Protein AF-A0A2V9KZQ0-F1 (afdb_monomer)

Foldseek 3Di:
DQEDADEAQFFDDPQAWWWFPSGTYNYNHDLQVQLDADLQLPCLVVSLVSVVVLCVVQVVDLQRGDHRHDDDPCSLWASDDQLCQQQFQNHDDDPVPRDDGHTDDPVSSVSNVCSVVVNCVSQVVDPPDDDDDRVVVCVQLPAPLAQDWAALVNLLVLLVPQDQQQAKADDVPHIGFLQQSLLLLLCQLLCVLVVHDRGTDTRHDGQFFEQDAADFDPFKDKAFPVQLNVLSNVQNVVCVPRSYRYNWGDSDPDTHGSSQNSNQSSVQSNCCSVPVDGDRMTIRGTHDHNLLVSGDDFDCVSVPPRSHHVVDGDPCPSVSSSRRSSRIDGRRGDRDD

Radius of gyration: 24.4 Å; Cα contacts (8 Å, |Δi|>4): 569; chains: 1; bounding box: 55×50×67 Å

Nearest PDB structures (foldseek):
  8z4f-assembly1_B-2  TM=7.925E-01  e=5.741E-01  Methanobacterium phage psiM2
  6wa5-assembly1_A  TM=2.389E-01  e=2.713E+00  Feline immunodeficiency virus

Secondary structure (DSSP, 8-state):
--EEE---SSB-BTBB-EEETTEEEE-SBSSGGGGS--TTS-THHHHHHHHHHHHHHHHTSTT---------THHHHBSS-HHHHHHGGG----GGG--PPPBPPHHHHHHHHHHHHHHHHHHTTSTT-----HHHHHHHT--SSTTPEEPHHHHHHHHHT--SEE--EEETTEEE-HHHHHHHHHHHHHHHHTT---PPEE--S--B--SSPPPPP-S-EEEEHHHHHHHHHHHHHHHHHHSB--S-EEETTEEE-HHHHHHHHHHHHHHHHHHSS--SEEEE---EEGGGGGBPPP-GGGG--TTSPTT---TTHHHHHHHGGGG-EEPPPP---

Structure (mmCIF, N/CA/C/O backbone):
data_AF-A0A2V9KZQ0-F1
#
_entry.id   AF-A0A2V9KZQ0-F1
#
loop_
_atom_site.group_PDB
_atom_site.id
_atom_site.type_symbol
_atom_site.label_atom_id
_atom_site.label_alt_id
_atom_site.label_comp_id
_atom_site.label_asym_id
_atom_site.label_entity_id
_atom_site.label_seq_id
_atom_site.pdbx_PDB_ins_code
_atom_site.Cartn_x
_atom_site.Cartn_y
_atom_site.Cartn_z
_atom_site.occupancy
_atom_site.B_iso_or_equiv
_atom_site.auth_seq_id
_atom_site.auth_comp_id
_atom_site.auth_asym_id
_atom_site.auth_atom_id
_atom_site.pdbx_PDB_model_num
ATOM 1 N N . MET A 1 1 ? 15.274 -5.915 2.973 1.00 58.94 1 MET A N 1
ATOM 2 C CA . MET A 1 1 ? 14.895 -4.610 2.383 1.00 58.94 1 MET A CA 1
ATOM 3 C C . MET A 1 1 ? 13.376 -4.493 2.494 1.00 58.94 1 MET A C 1
ATOM 5 O O . MET A 1 1 ? 12.726 -5.477 2.181 1.00 58.94 1 MET A O 1
ATOM 9 N N . LYS A 1 2 ? 12.812 -3.387 3.013 1.00 89.44 2 LYS A N 1
ATOM 10 C CA . LYS A 1 2 ? 11.348 -3.197 3.183 1.00 89.44 2 LYS A CA 1
ATOM 11 C C . LYS A 1 2 ? 10.739 -2.312 2.080 1.00 89.44 2 LYS A C 1
ATOM 13 O O . LYS A 1 2 ? 9.888 -1.472 2.356 1.00 89.44 2 LYS A O 1
ATOM 18 N N . VAL A 1 3 ? 11.246 -2.445 0.857 1.00 95.44 3 VAL A N 1
ATOM 19 C CA . VAL A 1 3 ? 10.810 -1.658 -0.302 1.00 95.44 3 VAL A CA 1
ATOM 20 C C . VAL A 1 3 ? 10.565 -2.608 -1.462 1.00 95.44 3 VAL A C 1
ATOM 22 O O . VAL A 1 3 ? 11.398 -3.478 -1.707 1.00 95.44 3 VAL A O 1
ATOM 25 N N . TYR A 1 4 ? 9.451 -2.419 -2.156 1.00 95.44 4 TYR A N 1
ATOM 26 C CA . TYR A 1 4 ? 9.128 -3.045 -3.427 1.00 95.44 4 TYR A CA 1
ATOM 27 C C . TYR A 1 4 ? 9.072 -1.956 -4.505 1.00 95.44 4 TYR A C 1
ATOM 29 O O . TYR A 1 4 ? 8.392 -0.939 -4.335 1.00 95.44 4 TYR A O 1
ATOM 37 N N . LEU A 1 5 ? 9.853 -2.149 -5.568 1.00 94.06 5 LEU A N 1
ATOM 38 C CA . LEU A 1 5 ? 9.972 -1.249 -6.713 1.00 94.06 5 LEU A CA 1
ATOM 39 C C . LEU A 1 5 ? 9.664 -2.062 -7.960 1.00 94.06 5 LEU A C 1
ATOM 41 O O . LEU A 1 5 ? 10.415 -2.984 -8.273 1.00 94.06 5 LEU A O 1
ATOM 45 N N . ASP A 1 6 ? 8.579 -1.733 -8.639 1.00 92.38 6 ASP A N 1
ATOM 46 C CA . ASP A 1 6 ? 8.181 -2.375 -9.890 1.00 92.38 6 ASP A CA 1
ATOM 47 C C . ASP A 1 6 ? 7.083 -1.522 -10.546 1.00 92.38 6 ASP A C 1
ATOM 49 O O . ASP A 1 6 ? 6.731 -0.456 -10.031 1.00 92.38 6 ASP A O 1
ATOM 53 N N . GLU A 1 7 ? 6.502 -1.983 -11.647 1.00 92.69 7 GLU A N 1
ATOM 54 C CA . GLU A 1 7 ? 5.397 -1.303 -12.311 1.00 92.69 7 GLU A CA 1
ATOM 55 C C . GLU A 1 7 ? 4.406 -2.302 -12.919 1.00 92.69 7 GLU A C 1
ATOM 57 O O . GLU A 1 7 ? 4.689 -2.951 -13.924 1.00 92.69 7 GLU A O 1
ATOM 62 N N . ALA A 1 8 ? 3.222 -2.423 -12.315 1.00 93.31 8 ALA A N 1
ATOM 63 C CA . ALA A 1 8 ? 2.124 -3.235 -12.832 1.00 93.31 8 ALA A CA 1
ATOM 64 C C . ALA A 1 8 ? 0.775 -2.819 -12.199 1.00 93.31 8 ALA A C 1
ATOM 66 O O . ALA A 1 8 ? 0.742 -2.143 -11.170 1.00 93.31 8 ALA A O 1
ATOM 67 N N . PRO A 1 9 ? -0.373 -3.217 -12.780 1.00 94.44 9 PRO A N 1
ATOM 68 C CA . PRO A 1 9 ? -1.687 -2.707 -12.370 1.00 94.44 9 PRO A CA 1
ATOM 69 C C . PRO A 1 9 ? -2.333 -3.429 -11.169 1.00 94.44 9 PRO A C 1
ATOM 71 O O . PRO A 1 9 ? -3.490 -3.152 -10.858 1.00 94.44 9 PRO A O 1
ATOM 74 N N . HIS A 1 10 ? -1.635 -4.357 -10.503 1.00 96.12 10 HIS A N 1
ATOM 75 C CA . HIS A 1 10 ? -2.210 -5.249 -9.480 1.00 96.12 10 HIS A CA 1
ATOM 76 C C . HIS A 1 10 ? -2.713 -4.518 -8.224 1.00 96.12 10 HIS A C 1
ATOM 78 O O . HIS A 1 10 ? -3.801 -4.791 -7.721 1.00 96.12 10 HIS A O 1
ATOM 84 N N . VAL A 1 11 ? -1.917 -3.583 -7.713 1.00 97.31 11 VAL A N 1
ATOM 85 C CA . VAL A 1 11 ? -2.180 -2.789 -6.505 1.00 97.31 11 VAL A CA 1
ATOM 86 C C . VAL A 1 11 ? -1.696 -1.376 -6.791 1.00 97.31 11 VAL A C 1
ATOM 88 O O . VAL A 1 11 ? -0.699 -1.205 -7.480 1.00 97.31 11 VAL A O 1
ATOM 91 N N . GLY A 1 12 ? -2.372 -0.344 -6.308 1.00 97.19 12 GLY A N 1
ATOM 92 C CA . GLY A 1 12 ? -1.894 1.024 -6.486 1.00 97.19 12 GLY A CA 1
ATOM 93 C C . GLY A 1 12 ? -2.646 2.020 -5.630 1.00 97.19 12 GLY A C 1
ATOM 94 O O . GLY A 1 12 ? -3.753 1.753 -5.185 1.00 97.19 12 GLY A O 1
ATOM 95 N N . LEU A 1 13 ? -2.075 3.205 -5.426 1.00 97.00 13 LEU A N 1
ATOM 96 C CA . LEU A 1 13 ? -2.731 4.253 -4.648 1.00 97.00 13 LEU A CA 1
ATOM 97 C C . LEU A 1 13 ? -2.680 5.592 -5.381 1.00 97.00 13 LEU A C 1
ATOM 99 O O . LEU A 1 13 ? -1.906 6.487 -5.046 1.00 97.00 13 LEU A O 1
ATOM 103 N N . ASN 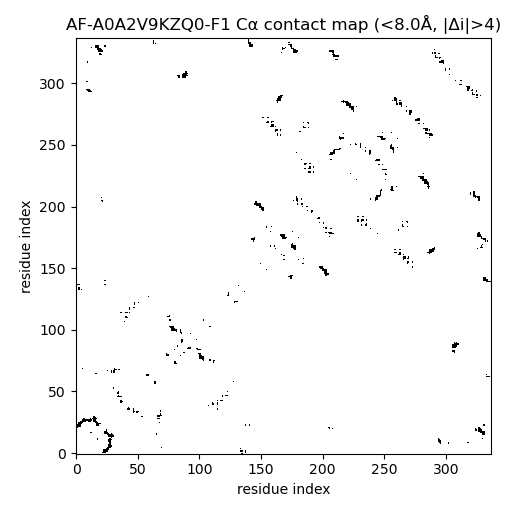A 1 14 ? -3.529 5.725 -6.404 1.00 94.75 14 ASN A N 1
ATOM 104 C CA . ASN A 1 14 ? -3.671 6.945 -7.209 1.00 94.75 14 ASN A CA 1
ATOM 105 C C . ASN A 1 14 ? -2.338 7.445 -7.804 1.00 94.75 14 ASN A C 1
ATOM 107 O O . ASN A 1 14 ? -2.070 8.650 -7.806 1.00 94.75 14 ASN A O 1
ATOM 111 N N . GLY A 1 15 ? -1.479 6.528 -8.256 1.00 93.69 15 GLY A N 1
ATOM 112 C CA . GLY A 1 15 ? -0.175 6.869 -8.826 1.00 93.69 15 GLY A CA 1
ATOM 113 C C . GLY A 1 15 ? 0.882 7.318 -7.814 1.00 93.69 15 GLY A C 1
ATOM 114 O O . GLY A 1 15 ? 1.902 7.864 -8.227 1.00 93.69 15 GLY A O 1
ATOM 115 N N . LYS A 1 16 ? 0.645 7.162 -6.503 1.00 94.31 16 LYS A N 1
ATOM 116 C CA . LYS A 1 16 ? 1.555 7.596 -5.430 1.00 94.31 16 LYS A CA 1
ATOM 117 C C . LYS A 1 16 ? 2.135 6.407 -4.656 1.00 94.31 16 LYS A C 1
ATOM 119 O O . LYS A 1 16 ? 1.479 5.372 -4.587 1.00 94.31 16 LYS A O 1
ATOM 124 N N . PRO A 1 17 ? 3.302 6.570 -4.002 1.00 96.44 17 PRO A N 1
ATOM 125 C CA . PRO A 1 17 ? 3.839 5.568 -3.086 1.00 96.44 17 PRO A CA 1
ATOM 126 C C . PRO A 1 17 ? 2.884 5.229 -1.939 1.00 96.44 17 PRO A C 1
ATOM 128 O O . PRO A 1 17 ? 2.185 6.097 -1.402 1.00 96.44 17 PRO A O 1
ATOM 131 N N . PHE A 1 18 ? 2.893 3.967 -1.525 1.00 98.12 18 PHE A N 1
ATOM 132 C CA . PHE A 1 18 ? 2.007 3.451 -0.485 1.00 98.12 18 PHE A CA 1
ATOM 133 C C . PHE A 1 18 ? 2.681 2.369 0.355 1.00 98.12 18 PHE A C 1
ATOM 135 O O . PHE A 1 18 ? 3.669 1.765 -0.048 1.00 98.12 18 PHE A O 1
ATOM 142 N N . TRP A 1 19 ? 2.143 2.124 1.542 1.00 98.12 19 TRP A N 1
ATOM 143 C CA . TRP A 1 19 ? 2.482 0.977 2.374 1.00 98.12 19 TRP A CA 1
ATOM 144 C C . TRP A 1 19 ? 1.456 -0.128 2.147 1.00 98.12 19 TRP A C 1
ATOM 146 O O . TRP A 1 19 ? 0.258 0.148 2.106 1.00 98.12 19 TRP A O 1
ATOM 156 N N . TYR A 1 20 ? 1.928 -1.363 1.990 1.00 97.81 20 TYR A N 1
ATOM 157 C CA . TYR A 1 20 ? 1.099 -2.558 1.832 1.00 97.81 20 TYR A CA 1
ATOM 158 C C . TYR A 1 20 ? 1.895 -3.785 2.284 1.00 97.81 20 TYR A C 1
ATOM 160 O O . TYR A 1 20 ? 3.066 -3.928 1.927 1.00 97.81 20 TYR A O 1
ATOM 168 N N . GLY A 1 21 ? 1.309 -4.621 3.142 1.00 95.31 21 GLY A N 1
ATOM 169 C CA . GLY A 1 21 ? 2.003 -5.747 3.779 1.00 95.31 21 GLY A CA 1
ATOM 170 C C . GLY A 1 21 ? 3.231 -5.331 4.604 1.00 95.31 21 GLY A C 1
ATOM 171 O O . GLY A 1 21 ? 4.198 -6.080 4.698 1.00 95.31 21 GLY A O 1
ATOM 172 N N . GLY A 1 22 ? 3.250 -4.102 5.136 1.00 93.56 22 GLY A N 1
ATOM 173 C CA . GLY A 1 22 ? 4.405 -3.550 5.860 1.00 93.56 22 GLY A CA 1
ATOM 174 C C . GLY A 1 22 ? 5.618 -3.201 4.982 1.00 93.56 22 GLY A C 1
ATOM 175 O O . GLY A 1 22 ? 6.697 -2.914 5.512 1.00 93.56 22 GLY A O 1
ATOM 176 N N . LEU A 1 23 ? 5.459 -3.215 3.654 1.00 96.00 23 LEU A N 1
ATOM 177 C CA . LEU A 1 23 ? 6.471 -2.814 2.678 1.00 96.00 23 LEU A CA 1
ATOM 178 C C . LEU A 1 23 ? 6.118 -1.457 2.070 1.00 96.00 23 LEU A C 1
ATOM 180 O O . LEU A 1 23 ? 4.953 -1.186 1.770 1.00 96.00 23 LEU A O 1
ATOM 184 N N . LEU A 1 24 ? 7.131 -0.620 1.851 1.00 97.75 24 LEU A N 1
ATOM 185 C CA . LEU A 1 24 ? 6.989 0.571 1.022 1.00 97.75 24 LEU A CA 1
ATOM 186 C C . LEU A 1 24 ? 6.920 0.125 -0.437 1.00 97.75 24 LEU A C 1
ATOM 188 O O . LEU A 1 24 ? 7.857 -0.484 -0.939 1.00 97.75 24 LEU A O 1
ATOM 192 N N . ASN A 1 25 ? 5.839 0.456 -1.118 1.00 97.88 25 ASN A N 1
ATOM 193 C CA . ASN A 1 25 ? 5.632 0.170 -2.525 1.00 97.88 25 ASN A CA 1
ATOM 194 C C . ASN A 1 25 ? 5.752 1.477 -3.309 1.00 97.88 25 ASN A C 1
ATOM 196 O O . ASN A 1 25 ? 4.998 2.428 -3.081 1.00 97.88 25 ASN A O 1
ATOM 200 N N . ILE A 1 26 ? 6.705 1.517 -4.236 1.00 96.94 26 ILE A N 1
ATOM 201 C CA . ILE A 1 26 ? 6.738 2.500 -5.320 1.00 96.94 26 ILE A CA 1
ATOM 202 C C . ILE A 1 26 ? 6.399 1.698 -6.572 1.00 96.94 26 ILE A C 1
ATOM 204 O O . ILE A 1 26 ? 7.271 1.111 -7.208 1.00 96.94 26 ILE A O 1
ATOM 208 N N . PHE A 1 27 ? 5.096 1.595 -6.806 1.00 96.44 27 PHE A N 1
ATOM 209 C CA . PHE A 1 27 ? 4.469 0.658 -7.726 1.00 96.44 27 PHE A CA 1
ATOM 210 C C . PHE A 1 27 ? 3.159 1.257 -8.237 1.00 96.44 27 PHE A C 1
ATOM 212 O O . PHE A 1 27 ? 2.514 2.006 -7.497 1.00 96.44 27 PHE A O 1
ATOM 219 N N . ASN A 1 28 ? 2.762 0.937 -9.470 1.00 95.88 28 ASN A N 1
ATOM 220 C CA . ASN A 1 28 ? 1.578 1.509 -10.118 1.00 95.88 28 ASN A CA 1
ATOM 221 C C . ASN A 1 28 ? 1.632 3.048 -10.127 1.00 95.88 28 ASN A C 1
ATOM 223 O O . ASN A 1 28 ? 0.716 3.725 -9.645 1.00 95.88 28 ASN A O 1
ATOM 227 N N . THR A 1 29 ? 2.769 3.598 -10.575 1.00 94.56 29 THR A N 1
ATOM 228 C CA . THR A 1 29 ? 3.032 5.045 -10.612 1.00 94.56 29 THR A CA 1
ATOM 229 C C . THR A 1 29 ? 2.662 5.644 -11.967 1.00 94.56 29 THR A C 1
ATOM 231 O O . THR A 1 29 ? 2.693 4.980 -12.998 1.00 94.56 29 THR A O 1
ATOM 234 N N . THR A 1 30 ? 2.295 6.927 -11.997 1.00 92.25 30 THR A N 1
ATOM 235 C CA . THR A 1 30 ? 1.745 7.539 -13.221 1.00 92.25 30 THR A CA 1
ATOM 236 C C . THR A 1 30 ? 2.827 8.123 -14.129 1.00 92.25 30 THR A C 1
ATOM 238 O O . THR A 1 30 ? 2.713 8.101 -15.355 1.00 92.25 30 THR A O 1
ATOM 241 N N . GLU A 1 31 ? 3.856 8.727 -13.541 1.00 94.88 31 GLU A N 1
ATOM 242 C CA . GLU A 1 31 ? 4.833 9.550 -14.253 1.00 94.88 31 GLU A CA 1
ATOM 243 C C . GLU A 1 31 ? 5.931 8.713 -14.911 1.00 94.88 31 GLU A C 1
ATOM 245 O O . GLU A 1 31 ? 6.284 8.958 -16.063 1.00 94.88 31 GLU A O 1
ATOM 250 N N . GLY A 1 32 ? 6.442 7.716 -14.190 1.00 93.06 32 GLY A N 1
ATOM 251 C CA . GLY A 1 32 ? 7.541 6.850 -14.609 1.00 93.06 32 GLY A CA 1
ATOM 252 C C . GLY A 1 32 ? 7.374 6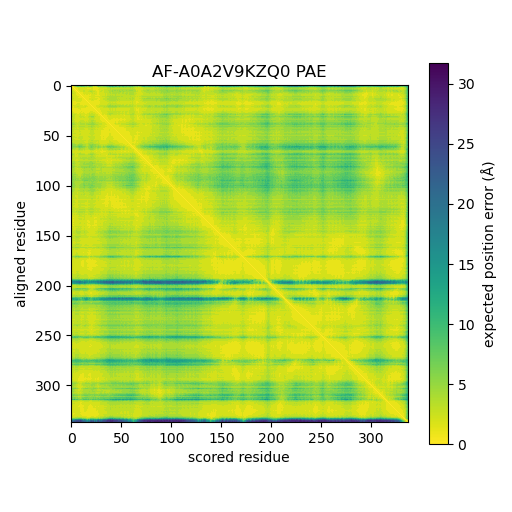.217 -15.989 1.00 93.06 32 GLY A C 1
ATOM 253 O O . GLY A 1 32 ? 8.208 6.451 -16.870 1.00 93.06 32 GLY A O 1
ATOM 254 N N . PRO A 1 33 ? 6.269 5.483 -16.220 1.00 93.38 33 PRO A N 1
ATOM 255 C CA . PRO A 1 33 ? 5.989 4.835 -17.501 1.00 93.38 33 PRO A CA 1
ATOM 256 C C . PRO A 1 33 ? 5.988 5.788 -18.700 1.00 93.38 33 PRO A C 1
ATOM 258 O O . PRO A 1 33 ? 6.333 5.391 -19.807 1.00 93.38 3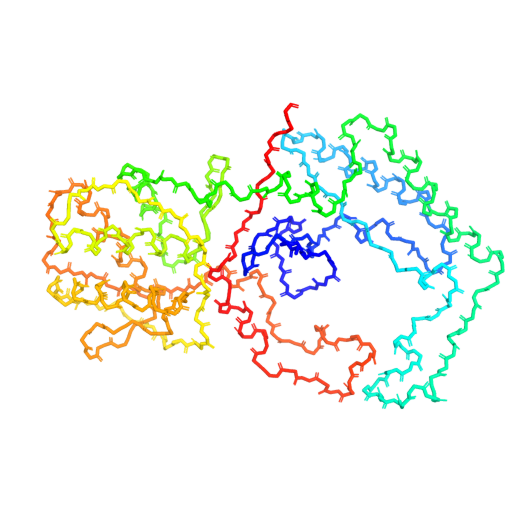3 PRO A O 1
ATOM 261 N N . GLN A 1 34 ? 5.646 7.063 -18.497 1.00 95.44 34 GLN A N 1
ATOM 262 C CA . GLN A 1 34 ? 5.589 8.064 -19.568 1.00 95.44 34 GLN A CA 1
ATOM 263 C C . GLN A 1 34 ? 6.964 8.622 -19.967 1.00 95.44 34 GLN A C 1
ATOM 265 O O . GLN A 1 34 ? 7.054 9.387 -20.925 1.00 95.44 34 GLN A O 1
ATOM 270 N N . LEU A 1 35 ? 8.022 8.275 -19.230 1.00 97.25 35 LEU A N 1
ATOM 271 C CA . LEU A 1 35 ? 9.408 8.647 -19.528 1.00 97.25 35 LEU A CA 1
ATOM 272 C C . LEU A 1 35 ? 10.207 7.479 -20.129 1.00 97.25 35 LEU A C 1
ATOM 274 O O . LEU A 1 35 ? 11.417 7.597 -20.343 1.00 97.25 35 LEU A O 1
ATOM 278 N N . ARG A 1 36 ? 9.545 6.347 -20.390 1.00 96.44 36 ARG A N 1
ATOM 279 C CA . ARG A 1 36 ? 10.139 5.166 -21.017 1.00 96.44 36 ARG A CA 1
ATOM 280 C C . ARG A 1 36 ? 10.459 5.422 -22.499 1.00 96.44 36 ARG A C 1
ATOM 282 O O . ARG A 1 36 ? 9.752 6.192 -23.158 1.00 96.44 36 ARG A O 1
ATOM 289 N N . PRO A 1 37 ? 11.519 4.786 -23.025 1.00 97.00 37 PRO A N 1
ATOM 290 C CA . PRO A 1 37 ? 11.817 4.844 -24.446 1.00 97.00 37 PRO A CA 1
ATOM 291 C C . PRO A 1 37 ? 10.707 4.160 -25.256 1.00 97.00 37 PRO A C 1
ATOM 293 O O . PRO A 1 37 ? 10.053 3.234 -24.770 1.00 97.00 37 PRO A O 1
ATOM 296 N N . ASN A 1 38 ? 10.511 4.603 -26.494 1.00 95.94 38 ASN A N 1
ATOM 297 C CA . ASN A 1 38 ? 9.800 3.831 -27.513 1.00 95.94 38 ASN A CA 1
ATOM 298 C C . ASN A 1 38 ? 10.701 2.708 -28.068 1.00 95.94 38 ASN A C 1
ATOM 300 O O . ASN A 1 38 ? 11.886 2.631 -27.741 1.00 95.94 38 ASN A O 1
ATOM 304 N N . ASP A 1 39 ? 10.152 1.849 -28.929 1.00 92.94 39 ASP A N 1
ATOM 305 C CA . ASP A 1 39 ? 10.842 0.645 -29.425 1.00 92.94 39 ASP A CA 1
ATOM 306 C C . ASP A 1 39 ? 12.207 0.930 -30.079 1.00 92.94 39 ASP A C 1
ATOM 308 O O . ASP A 1 39 ? 13.125 0.112 -29.991 1.00 92.94 39 ASP A O 1
ATOM 312 N N . ASP A 1 40 ? 12.367 2.097 -30.713 1.00 94.25 40 ASP A N 1
ATOM 313 C CA . ASP A 1 40 ? 13.592 2.503 -31.409 1.00 94.25 40 ASP A CA 1
ATOM 314 C C . ASP A 1 40 ? 14.468 3.504 -30.632 1.00 94.25 40 ASP A C 1
ATOM 316 O O . ASP A 1 40 ? 15.505 3.933 -31.153 1.00 94.25 40 ASP A O 1
ATOM 320 N N . TRP A 1 41 ? 14.085 3.833 -29.390 1.00 97.25 41 TRP A N 1
ATOM 321 C CA . TRP A 1 41 ? 14.803 4.712 -28.457 1.00 97.25 41 TRP A CA 1
ATOM 322 C C . TRP A 1 41 ? 15.011 6.152 -28.955 1.00 97.25 41 TRP A C 1
ATOM 324 O O . TRP A 1 41 ? 15.944 6.841 -28.536 1.00 97.25 41 TRP A O 1
ATOM 334 N N . SER A 1 42 ? 14.158 6.628 -29.863 1.00 96.88 42 SER A N 1
ATOM 335 C CA . SER A 1 42 ? 14.288 7.949 -30.494 1.00 96.88 42 SER A CA 1
ATOM 336 C C . SER A 1 42 ? 13.534 9.075 -29.771 1.00 96.88 42 SER A C 1
ATOM 338 O O . SER A 1 42 ? 13.793 10.254 -30.018 1.00 96.88 42 SER A O 1
ATOM 340 N N . ASN A 1 43 ? 12.642 8.753 -28.830 1.00 98.00 43 ASN A N 1
ATOM 341 C CA . ASN A 1 43 ? 11.715 9.702 -28.193 1.00 98.00 43 ASN A CA 1
ATOM 342 C C . ASN A 1 43 ? 12.303 10.519 -27.018 1.00 98.00 43 ASN A C 1
ATOM 344 O O . ASN A 1 43 ? 11.560 11.008 -26.164 1.00 98.00 43 ASN A O 1
ATOM 348 N N . LEU A 1 44 ? 13.627 10.707 -26.939 1.00 98.56 44 LEU A N 1
ATOM 349 C CA . LEU A 1 44 ? 14.262 11.409 -25.810 1.00 98.56 44 LEU A CA 1
ATOM 350 C C . LEU A 1 44 ? 13.749 12.850 -25.638 1.00 98.56 44 LEU A C 1
ATOM 352 O O . LEU A 1 44 ? 13.597 13.327 -24.513 1.00 98.56 44 LEU A O 1
ATOM 356 N N . ALA A 1 45 ? 13.485 13.559 -26.737 1.00 98.50 45 ALA A N 1
ATOM 357 C CA . ALA A 1 45 ? 12.954 14.922 -26.682 1.00 98.50 45 ALA A CA 1
ATOM 358 C C . ALA A 1 45 ? 11.567 14.970 -26.015 1.00 98.50 45 ALA A C 1
ATOM 360 O O . ALA A 1 45 ? 11.324 15.828 -25.162 1.00 98.50 45 ALA A O 1
ATOM 361 N N . ASP A 1 46 ? 10.699 14.008 -26.332 1.00 98.44 46 ASP A N 1
ATOM 362 C CA . ASP A 1 46 ? 9.357 13.906 -25.756 1.00 98.44 46 ASP A CA 1
ATOM 363 C C . ASP A 1 46 ? 9.417 13.560 -24.268 1.00 98.44 46 ASP A C 1
ATOM 365 O O . ASP A 1 46 ? 8.726 14.181 -23.457 1.00 98.44 46 ASP A O 1
ATOM 369 N N . ALA A 1 47 ? 10.299 12.632 -23.882 1.00 98.44 47 ALA A N 1
ATOM 370 C CA . ALA A 1 47 ? 10.525 12.288 -22.481 1.00 98.44 47 ALA A CA 1
ATOM 371 C C . ALA A 1 47 ? 11.014 13.499 -21.668 1.00 98.44 47 ALA A C 1
ATOM 373 O O . ALA A 1 47 ? 10.523 13.752 -20.568 1.00 98.44 47 ALA A O 1
ATOM 374 N N . LYS A 1 48 ? 11.918 14.318 -22.224 1.00 98.62 48 LYS A N 1
ATOM 375 C CA . LYS A 1 48 ? 12.364 15.573 -21.591 1.00 98.62 48 LYS A CA 1
ATOM 376 C C . LYS A 1 48 ? 11.213 16.566 -21.415 1.00 98.62 48 LYS A C 1
ATOM 378 O O . LYS A 1 48 ? 11.059 17.131 -20.331 1.00 98.62 48 LYS A O 1
ATOM 383 N N . ALA A 1 49 ? 10.375 16.740 -22.436 1.00 98.44 49 ALA A N 1
ATOM 384 C CA . ALA A 1 49 ? 9.203 17.613 -22.361 1.00 98.44 49 ALA A CA 1
ATOM 385 C C . ALA A 1 49 ? 8.182 17.122 -21.316 1.00 98.44 49 ALA A C 1
ATOM 387 O O . ALA A 1 49 ? 7.652 17.916 -20.535 1.00 98.44 49 ALA A O 1
ATOM 388 N N . LYS A 1 50 ? 7.938 15.807 -21.245 1.00 98.19 50 LYS A N 1
ATOM 389 C CA . LYS A 1 50 ? 7.087 15.186 -20.219 1.00 98.19 50 LYS A CA 1
ATOM 390 C C . LYS A 1 50 ? 7.651 15.375 -18.819 1.00 98.19 50 LYS A C 1
ATOM 392 O O . LYS A 1 50 ? 6.917 15.788 -17.922 1.00 98.19 50 LYS A O 1
ATOM 397 N N . PHE A 1 51 ? 8.953 15.162 -18.640 1.00 98.44 51 PHE A N 1
ATOM 398 C CA . PHE A 1 51 ? 9.615 15.413 -17.367 1.00 98.44 51 PHE A CA 1
ATOM 399 C C . PHE A 1 51 ? 9.428 16.862 -16.9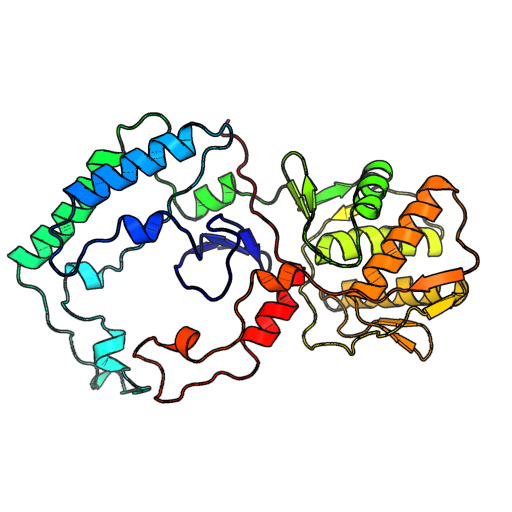11 1.00 98.44 51 PHE A C 1
ATOM 401 O O . PHE A 1 51 ? 9.085 17.074 -15.754 1.00 98.44 51 PHE A O 1
ATOM 408 N N . GLN A 1 52 ? 9.569 17.856 -17.795 1.00 98.25 52 GLN A N 1
ATOM 409 C CA . GLN A 1 52 ? 9.324 19.257 -17.426 1.00 98.25 52 GLN A CA 1
ATOM 410 C C . GLN A 1 52 ? 7.896 19.481 -16.909 1.00 98.25 52 GLN A C 1
ATOM 412 O O . GLN A 1 52 ? 7.715 20.136 -15.885 1.00 98.25 52 GLN A O 1
ATOM 417 N N . GLN A 1 53 ? 6.887 18.897 -17.565 1.00 97.81 53 GLN A N 1
ATOM 418 C CA . GLN A 1 53 ? 5.492 18.981 -17.110 1.00 97.81 53 GLN A CA 1
ATOM 419 C C . GLN A 1 53 ? 5.317 18.362 -15.716 1.00 97.81 53 GLN A C 1
ATOM 421 O O . GLN A 1 53 ? 4.638 18.926 -14.853 1.00 97.81 53 GLN A O 1
ATOM 426 N N . PHE A 1 54 ? 5.940 17.204 -15.477 1.00 97.06 54 PHE A N 1
ATOM 427 C CA . PHE A 1 54 ? 5.908 16.545 -14.172 1.00 97.06 54 PHE A CA 1
ATOM 428 C C . PHE A 1 54 ? 6.642 17.363 -13.118 1.00 97.06 54 PHE A C 1
ATOM 430 O O . PHE A 1 54 ? 6.092 17.572 -12.041 1.00 97.06 54 PHE A O 1
ATOM 437 N N . TYR A 1 55 ? 7.819 17.889 -13.447 1.00 97.31 55 TYR A N 1
ATOM 438 C CA . TYR A 1 55 ? 8.605 18.750 -12.579 1.00 97.31 55 TYR A CA 1
ATOM 439 C C . TYR A 1 55 ? 7.792 19.961 -12.128 1.00 97.31 55 TYR A C 1
ATOM 441 O O . TYR A 1 55 ? 7.657 20.167 -10.927 1.00 97.31 55 TYR A O 1
ATOM 449 N N . THR A 1 56 ? 7.170 20.712 -13.044 1.00 96.88 56 THR A N 1
ATOM 450 C CA . THR A 1 56 ? 6.328 21.868 -12.692 1.00 96.88 56 THR A CA 1
ATOM 451 C C . THR A 1 56 ? 5.187 21.477 -11.751 1.00 96.88 56 THR A C 1
ATOM 453 O O . THR A 1 56 ? 4.982 22.128 -10.730 1.00 96.88 56 THR A O 1
ATOM 456 N N . ARG A 1 57 ? 4.465 20.390 -12.052 1.00 95.19 57 ARG A N 1
ATOM 457 C CA . ARG A 1 57 ? 3.319 19.935 -11.245 1.00 95.19 57 ARG A CA 1
ATOM 458 C C . ARG A 1 57 ? 3.719 19.397 -9.869 1.00 95.19 57 ARG A C 1
ATOM 460 O O . ARG A 1 57 ? 2.959 19.542 -8.915 1.00 95.19 57 ARG A O 1
ATOM 467 N N . ILE A 1 58 ? 4.848 18.703 -9.776 1.00 94.06 58 ILE A N 1
ATOM 468 C CA . ILE A 1 58 ? 5.318 18.083 -8.533 1.00 94.06 58 ILE A CA 1
ATOM 469 C C . ILE A 1 58 ? 5.987 19.137 -7.649 1.00 94.06 58 ILE A C 1
ATOM 471 O O . ILE A 1 58 ? 5.674 19.214 -6.468 1.00 94.06 58 ILE A O 1
ATOM 475 N N . SER A 1 59 ? 6.843 19.993 -8.217 1.00 93.12 59 SER A N 1
ATOM 476 C CA . SER A 1 59 ? 7.532 21.062 -7.474 1.00 93.12 59 SER A CA 1
ATOM 477 C C . SER A 1 59 ? 6.600 22.171 -6.981 1.00 93.12 59 SER A C 1
ATOM 479 O O . SER A 1 59 ? 6.935 22.858 -6.022 1.00 93.12 59 SER A O 1
ATOM 481 N N . SER A 1 60 ? 5.412 22.334 -7.577 1.00 92.50 60 SER A N 1
ATOM 482 C CA . SER A 1 60 ? 4.402 23.272 -7.071 1.00 92.50 60 SER A CA 1
ATOM 483 C C . SER A 1 60 ? 3.726 22.801 -5.780 1.00 92.50 60 SER A C 1
ATOM 485 O O . SER A 1 60 ? 2.958 23.556 -5.186 1.00 92.50 60 SER A O 1
ATOM 487 N N . ARG A 1 61 ? 3.940 21.545 -5.370 1.00 88.94 61 ARG A N 1
ATOM 488 C CA . ARG A 1 61 ? 3.396 20.985 -4.131 1.00 88.94 61 ARG A CA 1
ATOM 489 C C . ARG A 1 61 ? 4.444 21.084 -3.021 1.00 88.94 61 ARG A C 1
ATOM 491 O O . ARG A 1 61 ? 5.580 20.680 -3.265 1.00 88.94 61 ARG A O 1
ATOM 498 N N . PRO A 1 62 ? 4.093 21.559 -1.812 1.00 84.56 62 PRO A N 1
ATOM 499 C CA . PRO A 1 62 ? 5.043 21.663 -0.702 1.00 84.56 62 PRO A CA 1
ATOM 500 C C . PRO A 1 62 ? 5.744 20.342 -0.365 1.00 84.56 62 PRO A C 1
ATOM 502 O O . PRO A 1 62 ? 6.915 20.337 -0.000 1.00 84.56 62 PRO A O 1
ATOM 505 N N . GLU A 1 63 ? 5.038 19.220 -0.499 1.00 83.81 63 GLU A N 1
ATOM 506 C CA . GLU A 1 63 ? 5.563 17.886 -0.221 1.00 83.81 63 GLU A CA 1
ATOM 507 C C . GLU A 1 63 ? 6.439 17.315 -1.350 1.00 83.81 63 GLU A C 1
ATOM 509 O O . GLU A 1 63 ? 7.156 16.341 -1.140 1.00 83.81 63 GLU A O 1
ATOM 514 N N . GLY A 1 64 ? 6.403 17.896 -2.551 1.00 89.88 64 GLY A N 1
ATOM 515 C CA . GLY A 1 64 ? 7.073 17.339 -3.721 1.00 89.88 64 GLY A CA 1
ATOM 516 C C . GLY A 1 64 ? 6.477 15.997 -4.165 1.00 89.88 64 GLY A C 1
ATOM 517 O O . GLY A 1 64 ? 5.257 15.826 -4.251 1.00 89.88 64 GLY A O 1
ATOM 518 N N . GLY A 1 65 ? 7.339 15.046 -4.53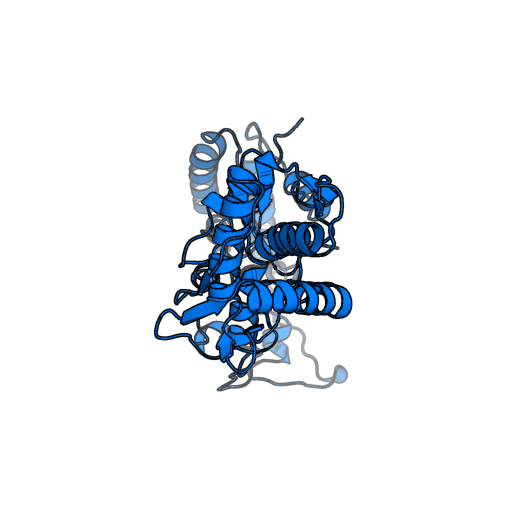2 1.00 91.25 65 GLY A N 1
ATOM 519 C CA . GLY A 1 65 ? 6.918 13.737 -5.029 1.00 91.25 65 GLY A CA 1
ATOM 520 C C . GLY A 1 65 ? 8.081 12.866 -5.490 1.00 91.25 65 GLY A C 1
ATOM 521 O O . GLY A 1 65 ? 9.247 13.214 -5.315 1.00 91.25 65 GLY A O 1
ATOM 522 N N . ILE A 1 66 ? 7.751 11.723 -6.086 1.00 93.50 66 ILE A N 1
ATOM 523 C CA . ILE A 1 66 ? 8.715 10.778 -6.651 1.00 93.50 66 ILE A CA 1
ATOM 524 C C . ILE A 1 66 ? 8.310 10.423 -8.079 1.00 93.50 66 ILE A C 1
ATOM 526 O O . ILE A 1 66 ? 7.125 10.382 -8.401 1.00 93.50 66 ILE A O 1
ATOM 530 N N . ILE A 1 67 ? 9.302 10.162 -8.921 1.00 95.31 67 ILE A N 1
ATOM 531 C CA . ILE A 1 67 ? 9.124 9.592 -10.254 1.00 95.31 67 ILE A CA 1
ATOM 532 C C . ILE A 1 67 ? 9.926 8.291 -10.259 1.00 95.31 67 ILE A C 1
ATOM 534 O O . ILE A 1 67 ? 11.138 8.324 -10.046 1.00 95.31 67 ILE A O 1
ATOM 538 N N . SER A 1 68 ? 9.254 7.155 -10.451 1.00 94.62 68 SER A N 1
ATOM 539 C CA . SER A 1 68 ? 9.906 5.845 -10.529 1.00 94.62 68 SER A CA 1
ATOM 540 C C . SER A 1 68 ? 10.326 5.568 -11.967 1.00 94.62 68 SER A C 1
ATOM 542 O O . SER A 1 68 ? 9.484 5.520 -12.851 1.00 94.62 68 SER A O 1
ATOM 544 N N . LEU A 1 69 ? 11.619 5.411 -12.232 1.00 92.31 69 LEU A N 1
ATOM 545 C CA . LEU A 1 69 ? 12.124 5.054 -13.557 1.00 92.31 69 LEU A CA 1
ATOM 546 C C . LEU A 1 69 ? 12.717 3.655 -13.491 1.00 92.31 69 LEU A C 1
ATOM 548 O O . LEU A 1 69 ? 13.662 3.430 -12.738 1.00 92.31 69 LEU A O 1
ATOM 552 N N . TYR A 1 70 ? 12.186 2.736 -14.294 1.00 90.56 70 TYR A N 1
ATOM 553 C CA . TYR A 1 70 ? 12.667 1.362 -14.359 1.00 90.56 70 TYR A CA 1
ATOM 554 C C . TYR A 1 70 ? 13.212 1.035 -15.753 1.00 90.56 70 TYR A C 1
ATOM 556 O O . TYR A 1 70 ? 12.630 1.356 -16.795 1.00 90.56 70 TYR A O 1
ATOM 564 N N . PHE A 1 71 ? 14.373 0.391 -15.744 1.00 92.94 71 PHE A N 1
ATOM 565 C CA . PHE A 1 71 ? 15.052 -0.145 -16.911 1.00 92.94 71 PHE A CA 1
ATOM 566 C C . PHE A 1 71 ? 15.656 -1.487 -16.520 1.00 92.94 71 PHE A C 1
ATOM 568 O O . PHE A 1 71 ? 16.230 -1.620 -15.437 1.00 92.94 71 PHE A O 1
ATOM 575 N N . HIS A 1 72 ? 15.577 -2.460 -17.414 1.00 92.44 72 HIS A N 1
ATOM 576 C CA . HIS A 1 72 ? 16.235 -3.743 -17.255 1.00 92.44 72 HIS A CA 1
ATOM 577 C C . HIS A 1 72 ? 17.528 -3.735 -18.070 1.00 92.44 72 HIS A C 1
ATOM 579 O O . HIS A 1 72 ? 17.511 -3.331 -19.233 1.00 92.44 72 HIS A O 1
ATOM 585 N N . PRO A 1 73 ? 18.657 -4.216 -17.520 1.00 93.38 73 PRO A N 1
ATOM 586 C CA . PRO A 1 73 ? 19.924 -4.254 -18.248 1.00 93.38 73 PRO A CA 1
ATOM 587 C C . PRO A 1 73 ? 19.831 -4.943 -19.618 1.00 93.38 73 PRO A C 1
ATOM 589 O O . PRO A 1 73 ? 20.469 -4.502 -20.570 1.00 93.38 73 PRO A O 1
ATOM 592 N N . CYS A 1 74 ? 18.993 -5.980 -19.748 1.00 93.88 74 CYS A N 1
ATOM 593 C CA . CYS A 1 74 ? 18.781 -6.676 -21.017 1.00 93.88 74 CYS A CA 1
ATOM 594 C C . CYS A 1 74 ? 18.209 -5.770 -22.113 1.00 93.88 74 CYS A C 1
ATOM 596 O O . CYS A 1 74 ? 18.535 -5.969 -23.278 1.00 93.88 74 CYS A O 1
ATOM 598 N N . GLU A 1 75 ? 17.433 -4.743 -21.768 1.00 94.75 75 GLU A N 1
ATOM 599 C CA . GLU A 1 75 ? 16.848 -3.818 -22.738 1.00 94.75 75 GLU A CA 1
ATOM 600 C C . GLU A 1 75 ? 17.901 -2.976 -23.463 1.00 94.75 75 GLU A C 1
ATOM 602 O O . GLU A 1 75 ? 17.624 -2.478 -24.547 1.00 94.75 75 GLU A O 1
ATOM 607 N N . PHE A 1 76 ? 19.113 -2.835 -22.925 1.00 96.25 76 PHE A N 1
ATOM 608 C CA . PHE A 1 76 ? 20.194 -2.094 -23.586 1.00 96.25 76 PHE A CA 1
ATOM 609 C C . PHE A 1 76 ? 20.985 -2.949 -24.576 1.00 96.25 76 PHE A C 1
ATOM 611 O O . PHE A 1 76 ? 21.596 -2.409 -25.488 1.00 96.25 76 PHE A O 1
ATOM 618 N N . VAL A 1 77 ? 20.957 -4.275 -24.419 1.00 95.75 77 VAL A N 1
ATOM 619 C CA . VAL A 1 77 ? 21.846 -5.205 -25.142 1.00 95.75 77 VAL A CA 1
ATOM 620 C C . VAL A 1 77 ? 21.097 -6.212 -26.008 1.00 95.75 77 VAL A C 1
ATOM 622 O O . VAL A 1 77 ? 21.620 -6.645 -27.028 1.00 95.75 77 VAL A O 1
ATOM 625 N N . HIS A 1 78 ? 19.869 -6.579 -25.652 1.00 95.94 78 HIS A N 1
ATOM 626 C CA . HIS A 1 78 ? 19.069 -7.582 -26.354 1.00 95.94 78 HIS A CA 1
ATOM 627 C C . HIS A 1 78 ? 17.797 -6.968 -26.934 1.00 95.94 78 HIS A C 1
ATOM 629 O O . HIS A 1 78 ? 17.257 -5.995 -26.408 1.00 95.94 78 HIS A O 1
ATOM 635 N N . ARG A 1 79 ? 17.318 -7.513 -28.054 1.00 94.12 79 ARG A N 1
ATOM 636 C CA . ARG A 1 79 ? 16.043 -7.124 -28.676 1.00 94.12 79 ARG A CA 1
ATOM 637 C C . ARG A 1 79 ? 14.834 -7.734 -27.967 1.00 94.12 79 ARG A C 1
ATOM 639 O O . ARG A 1 79 ? 13.742 -7.199 -28.085 1.00 94.12 79 ARG A O 1
ATOM 646 N N . GLU A 1 80 ? 15.042 -8.808 -27.213 1.00 93.12 80 GLU A N 1
ATOM 647 C CA . GLU A 1 80 ? 14.009 -9.515 -26.457 1.00 93.12 80 GLU A CA 1
ATOM 648 C C . GLU A 1 80 ? 14.469 -9.743 -25.017 1.00 93.12 80 GLU A C 1
ATOM 650 O O . GLU A 1 80 ? 15.671 -9.809 -24.735 1.00 93.12 80 GLU A O 1
ATOM 655 N N . PHE A 1 81 ? 13.515 -9.887 -24.096 1.00 94.19 81 PHE A N 1
ATOM 656 C CA . PHE A 1 81 ? 13.837 -10.292 -22.736 1.00 94.19 81 PHE A CA 1
ATOM 657 C C . PHE A 1 81 ? 14.267 -11.766 -22.686 1.00 94.19 81 PHE A C 1
ATOM 659 O O . PHE A 1 81 ? 13.805 -12.621 -23.447 1.00 94.19 81 PHE A O 1
ATOM 666 N N . TRP A 1 82 ? 15.166 -12.061 -21.749 1.00 92.75 82 TRP A N 1
ATOM 667 C CA . TRP A 1 82 ? 15.714 -13.400 -21.540 1.00 92.75 82 TRP A CA 1
ATOM 668 C C . TRP A 1 82 ? 14.650 -14.418 -21.120 1.00 92.75 82 TRP A C 1
ATOM 670 O O . TRP A 1 82 ? 14.705 -15.575 -21.541 1.00 92.75 82 TRP A O 1
ATOM 680 N N . ASP A 1 83 ? 13.672 -13.981 -20.332 1.00 93.56 83 ASP A N 1
ATOM 681 C CA . ASP A 1 83 ? 12.574 -14.802 -19.847 1.00 93.56 83 ASP A CA 1
ATOM 682 C C . ASP A 1 83 ? 11.551 -15.072 -20.957 1.00 93.56 83 ASP A C 1
ATOM 684 O O . ASP A 1 83 ? 11.118 -16.208 -21.117 1.00 93.56 83 ASP A O 1
ATOM 688 N N . ALA A 1 84 ? 11.264 -14.095 -21.819 1.00 94.69 84 ALA A N 1
ATOM 689 C CA . ALA A 1 84 ? 10.475 -14.306 -23.031 1.00 94.69 84 ALA A CA 1
ATOM 690 C C . ALA A 1 84 ? 11.131 -15.329 -23.979 1.00 94.69 84 ALA A C 1
ATOM 692 O O . ALA A 1 84 ? 10.453 -16.206 -24.507 1.00 94.69 84 ALA A O 1
ATOM 693 N N . THR A 1 85 ? 12.456 -15.276 -24.154 1.00 96.00 85 THR A N 1
ATOM 694 C CA . THR A 1 85 ? 13.182 -16.218 -25.030 1.00 96.00 85 THR A CA 1
ATOM 695 C C . THR A 1 85 ? 13.108 -17.668 -24.526 1.00 96.00 85 THR A C 1
ATOM 697 O O . THR A 1 85 ? 13.060 -18.603 -25.329 1.00 96.00 85 THR A O 1
ATOM 700 N N . ASN A 1 86 ? 13.125 -17.868 -23.205 1.00 96.62 86 ASN A N 1
ATOM 701 C CA . ASN A 1 86 ? 13.324 -19.188 -22.597 1.00 96.62 86 ASN A CA 1
ATOM 702 C C . ASN A 1 86 ? 12.072 -19.780 -21.938 1.00 96.62 86 ASN A C 1
ATOM 704 O O . ASN A 1 86 ? 11.936 -21.001 -21.903 1.00 96.62 86 ASN A O 1
ATOM 708 N N . PHE A 1 87 ? 11.153 -18.945 -21.455 1.00 96.94 87 PHE A N 1
ATOM 709 C CA . PHE A 1 87 ? 10.002 -19.360 -20.646 1.00 96.94 87 PHE A CA 1
ATOM 710 C C . PHE A 1 87 ? 8.652 -18.945 -21.227 1.00 96.94 87 PHE A C 1
ATOM 712 O O . PHE A 1 87 ? 7.625 -19.125 -20.577 1.00 96.94 87 PHE A O 1
ATOM 719 N N . ALA A 1 88 ? 8.622 -18.408 -22.452 1.00 96.44 88 ALA A N 1
ATOM 720 C CA . ALA A 1 88 ? 7.372 -18.044 -23.106 1.00 96.44 88 ALA A CA 1
ATOM 721 C C . ALA A 1 88 ? 6.341 -19.182 -23.059 1.00 96.44 88 ALA A C 1
ATOM 723 O O . ALA A 1 88 ? 6.644 -20.345 -23.339 1.00 96.44 88 ALA A O 1
ATOM 724 N N . ARG A 1 89 ? 5.094 -18.813 -22.757 1.00 96.06 89 ARG A N 1
ATOM 725 C CA . ARG A 1 89 ? 3.920 -19.686 -22.687 1.00 96.06 89 ARG A CA 1
ATOM 726 C C . ARG A 1 89 ? 4.076 -20.823 -21.675 1.00 96.06 89 ARG A C 1
ATOM 728 O O . ARG A 1 89 ? 3.550 -21.912 -21.900 1.00 96.06 89 ARG A O 1
ATOM 735 N N . GLY A 1 90 ? 4.778 -20.578 -20.567 1.00 95.44 90 GLY A N 1
ATOM 736 C CA . GLY A 1 90 ? 4.979 -21.551 -19.495 1.00 95.44 90 GLY A CA 1
ATOM 737 C C . GLY A 1 90 ? 6.069 -22.586 -19.769 1.00 95.44 90 GLY A C 1
ATOM 738 O O . GLY A 1 90 ? 6.113 -23.610 -19.086 1.00 95.44 90 GLY A O 1
ATOM 739 N N . ALA A 1 91 ? 6.928 -22.366 -20.769 1.00 96.62 91 ALA A N 1
ATOM 740 C CA . ALA A 1 91 ? 8.083 -23.228 -20.989 1.00 96.62 91 ALA A CA 1
ATOM 741 C C . ALA A 1 91 ? 9.024 -23.185 -19.771 1.00 96.62 91 ALA A C 1
ATOM 743 O O . ALA A 1 91 ? 9.182 -22.149 -19.135 1.00 96.62 91 ALA A O 1
ATOM 744 N N . ASN A 1 92 ? 9.658 -24.312 -19.444 1.00 95.94 92 ASN A N 1
ATOM 745 C CA . ASN A 1 92 ? 10.648 -24.395 -18.367 1.00 95.94 92 ASN A CA 1
ATOM 746 C C . ASN A 1 92 ? 11.805 -25.331 -18.762 1.00 95.94 92 ASN A C 1
ATOM 748 O O . ASN A 1 92 ? 11.912 -26.442 -18.234 1.00 95.94 92 ASN A O 1
ATOM 752 N N . PRO A 1 93 ? 12.619 -24.949 -19.764 1.00 97.12 93 PRO A N 1
ATOM 753 C CA . PRO A 1 93 ? 13.741 -25.763 -20.205 1.00 97.12 93 PRO A CA 1
ATOM 754 C C . PRO A 1 93 ? 14.840 -25.821 -19.131 1.00 97.12 93 PRO A C 1
ATOM 756 O O . PRO A 1 93 ? 15.060 -24.834 -18.417 1.00 97.12 93 PRO A O 1
ATOM 759 N N . PRO A 1 94 ? 15.572 -26.945 -19.026 1.00 97.62 94 PRO A N 1
ATOM 760 C CA . PRO A 1 94 ? 16.736 -27.024 -18.154 1.00 97.62 94 PRO A CA 1
ATOM 761 C C . PRO A 1 94 ? 17.842 -26.046 -18.609 1.00 97.62 94 PRO A C 1
ATOM 763 O O . PRO A 1 94 ? 17.868 -25.654 -19.780 1.00 97.62 94 PRO A O 1
ATOM 766 N N . PRO A 1 95 ? 18.765 -25.641 -17.712 1.00 96.56 95 PRO A N 1
ATOM 767 C CA . PRO A 1 95 ? 19.761 -24.604 -18.005 1.00 96.56 95 PRO A CA 1
ATOM 768 C C . PRO A 1 95 ? 20.652 -24.857 -19.229 1.00 96.56 95 PRO A C 1
ATOM 770 O O . PRO A 1 95 ? 21.061 -23.911 -19.895 1.00 96.56 95 PRO A O 1
ATOM 773 N N . ASP A 1 96 ? 20.939 -26.118 -19.555 1.00 97.75 96 ASP A N 1
ATOM 774 C CA . ASP A 1 96 ? 21.723 -26.523 -20.730 1.00 97.75 96 ASP A CA 1
ATOM 775 C C . ASP A 1 96 ? 21.000 -26.277 -22.067 1.00 97.75 96 ASP A C 1
ATOM 777 O O . ASP A 1 96 ? 21.629 -26.299 -23.124 1.00 97.75 96 ASP A O 1
ATOM 781 N N . GLN A 1 97 ? 19.693 -26.008 -22.026 1.00 97.56 97 GLN A N 1
ATOM 782 C CA . GLN A 1 97 ? 18.861 -25.683 -23.186 1.00 97.56 97 GLN A CA 1
ATOM 783 C C . GLN A 1 97 ? 18.509 -24.194 -23.280 1.00 97.56 97 GLN A C 1
ATOM 785 O O . GLN A 1 97 ? 17.782 -23.794 -24.196 1.00 97.56 97 GLN A O 1
ATOM 790 N N . TRP A 1 98 ? 18.999 -23.364 -22.354 1.00 97.31 98 TRP A N 1
ATOM 791 C CA . TRP A 1 98 ? 18.753 -21.928 -22.396 1.00 97.31 98 TRP A CA 1
ATOM 792 C C . TRP A 1 98 ? 19.431 -21.290 -23.606 1.00 97.31 98 TRP A C 1
ATOM 794 O O . TRP A 1 98 ? 20.576 -21.582 -23.955 1.00 97.31 98 TRP A O 1
ATOM 804 N N . LYS A 1 99 ? 18.699 -20.390 -24.255 1.00 96.38 99 LYS A N 1
ATOM 805 C CA . LYS A 1 99 ? 19.112 -19.679 -25.458 1.00 96.38 99 LYS A CA 1
ATOM 806 C C . LYS A 1 99 ? 19.475 -18.245 -25.112 1.00 96.38 99 LYS A C 1
ATOM 808 O O . LYS A 1 99 ? 18.802 -17.591 -24.312 1.00 96.38 99 LYS A O 1
ATOM 813 N N . LEU A 1 100 ? 20.517 -17.752 -25.774 1.00 95.12 100 LEU A N 1
ATOM 814 C CA . LEU A 1 100 ? 20.871 -16.341 -25.747 1.00 95.12 100 LEU A CA 1
ATOM 815 C C . LEU A 1 100 ? 19.831 -15.545 -26.561 1.00 95.12 100 LEU A C 1
ATOM 817 O O . LEU A 1 100 ? 19.621 -15.880 -27.731 1.00 95.12 100 LEU A O 1
ATOM 821 N N . PRO A 1 101 ? 19.198 -14.505 -25.989 1.00 95.31 101 PRO A N 1
ATOM 822 C CA . PRO A 1 101 ? 18.269 -13.657 -26.729 1.00 95.31 101 PRO A CA 1
ATOM 823 C C . PRO A 1 101 ? 18.972 -12.909 -27.866 1.00 95.31 101 PRO A C 1
ATOM 825 O O . PRO A 1 101 ? 20.151 -12.562 -27.722 1.00 95.31 101 PRO A O 1
ATOM 828 N N . PRO A 1 102 ? 18.269 -12.584 -28.966 1.00 95.19 102 PRO A N 1
ATOM 829 C CA . PRO A 1 102 ? 18.842 -11.808 -30.060 1.00 95.19 102 PRO A CA 1
ATOM 830 C C . PRO A 1 102 ? 19.481 -10.508 -29.561 1.00 95.19 102 PRO A C 1
ATOM 832 O O . PRO A 1 102 ? 18.836 -9.702 -28.889 1.00 95.19 102 PRO A O 1
ATOM 835 N N . THR A 1 103 ? 20.753 -10.297 -29.883 1.00 96.06 103 THR A N 1
ATOM 836 C CA . THR A 1 103 ? 21.507 -9.110 -29.462 1.00 96.06 103 THR A CA 1
ATOM 837 C C . THR A 1 103 ? 21.197 -7.922 -30.374 1.00 96.06 103 THR A C 1
ATOM 839 O O . THR A 1 103 ? 20.996 -8.079 -31.582 1.00 96.06 103 THR A O 1
ATOM 842 N N . LYS A 1 104 ? 21.168 -6.723 -29.797 1.00 96.69 104 LYS A N 1
ATOM 843 C CA . LYS A 1 104 ? 21.200 -5.459 -30.534 1.00 96.69 104 LYS A CA 1
ATOM 844 C C . LYS A 1 104 ? 22.548 -5.301 -31.250 1.00 96.69 104 LYS A C 1
ATOM 846 O O . LYS A 1 104 ? 23.564 -5.847 -30.822 1.00 96.69 104 LYS A O 1
ATOM 851 N N . SER A 1 105 ? 22.560 -4.534 -32.335 1.00 97.38 105 SER A N 1
ATOM 852 C CA . SER A 1 105 ? 23.793 -3.984 -32.908 1.00 97.38 105 SER A CA 1
ATOM 853 C C . SER A 1 105 ? 24.458 -3.002 -31.936 1.00 97.38 105 SER A C 1
ATOM 855 O O . SER A 1 105 ? 23.848 -2.553 -30.956 1.00 97.38 105 SER A O 1
ATOM 857 N N . ASN A 1 106 ? 25.710 -2.641 -32.218 1.00 97.44 106 ASN A N 1
ATOM 858 C CA . ASN A 1 106 ? 26.429 -1.648 -31.425 1.00 97.44 106 ASN A CA 1
ATOM 859 C C . ASN A 1 106 ? 25.719 -0.290 -31.479 1.00 97.44 106 ASN A C 1
ATOM 861 O O . ASN A 1 106 ? 25.570 0.364 -30.454 1.00 97.44 106 ASN A O 1
ATOM 865 N N . GLU A 1 107 ? 25.219 0.099 -32.651 1.00 97.31 107 GLU A N 1
ATOM 866 C CA . GLU A 1 107 ? 24.524 1.366 -32.873 1.00 97.31 107 GLU A CA 1
ATOM 867 C C . GLU A 1 107 ? 23.172 1.423 -32.145 1.00 97.31 107 GLU A C 1
ATOM 869 O O . GLU A 1 107 ? 22.819 2.454 -31.573 1.00 97.31 107 GLU A O 1
ATOM 874 N N . GLU A 1 108 ? 22.411 0.321 -32.138 1.00 97.12 108 GLU A N 1
ATOM 875 C CA . GLU A 1 108 ? 21.157 0.214 -31.374 1.00 97.12 108 GLU A CA 1
ATOM 876 C C . GLU A 1 108 ? 21.413 0.285 -29.862 1.00 97.12 108 GLU A C 1
ATOM 878 O O . GLU A 1 108 ? 20.690 0.978 -29.147 1.00 97.12 108 GLU A O 1
ATOM 883 N N . SER A 1 109 ? 22.444 -0.415 -29.379 1.00 97.75 109 SER A N 1
ATOM 884 C CA . SER A 1 109 ? 22.810 -0.421 -27.957 1.00 97.75 109 SER A CA 1
ATOM 885 C C . SER A 1 109 ? 23.282 0.960 -27.502 1.00 97.75 109 SER A C 1
ATOM 887 O O . SER A 1 109 ? 22.831 1.470 -26.479 1.00 97.75 109 SER A O 1
ATOM 889 N N . GLU A 1 110 ? 24.133 1.607 -28.300 1.00 98.00 110 GLU A N 1
ATOM 890 C CA . GLU A 1 110 ? 24.629 2.957 -28.036 1.00 98.00 110 GLU A CA 1
ATOM 891 C C . GLU A 1 110 ? 23.481 3.970 -27.963 1.00 98.00 110 GLU A C 1
ATOM 893 O O . GLU A 1 110 ? 23.426 4.778 -27.038 1.00 98.00 110 GLU A O 1
ATOM 898 N N . ARG A 1 111 ? 22.493 3.884 -28.864 1.00 97.81 111 ARG A N 1
ATOM 899 C CA . ARG A 1 111 ? 21.296 4.735 -28.793 1.00 97.81 111 ARG A CA 1
ATOM 900 C C . ARG A 1 111 ? 20.514 4.526 -27.496 1.00 97.81 111 ARG A C 1
ATOM 902 O O . ARG A 1 111 ? 20.058 5.501 -26.897 1.00 97.81 111 ARG A O 1
ATOM 909 N N . ALA A 1 112 ? 20.374 3.279 -27.048 1.00 97.88 112 ALA A N 1
ATOM 910 C CA . ALA A 1 112 ? 19.689 2.973 -25.798 1.00 97.88 112 ALA A CA 1
ATOM 911 C C . ALA A 1 112 ? 20.417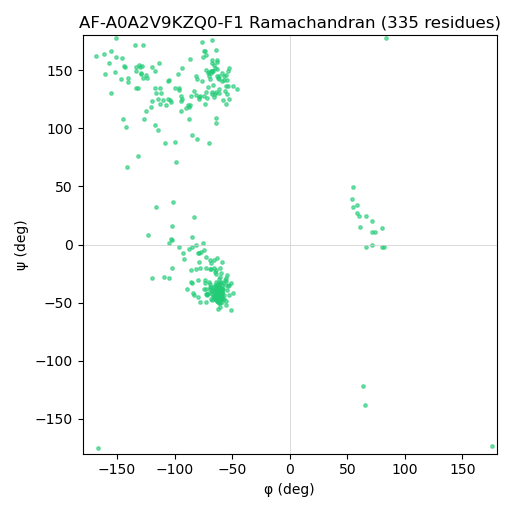 3.571 -24.579 1.00 97.88 112 ALA A C 1
ATOM 913 O O . ALA A 1 112 ? 19.785 4.171 -23.704 1.00 97.88 112 ALA A O 1
ATOM 914 N N . PHE A 1 113 ? 21.751 3.486 -24.545 1.00 97.94 113 PHE A N 1
ATOM 915 C CA . PHE A 1 113 ? 22.559 4.128 -23.504 1.00 97.94 113 PHE A CA 1
ATOM 916 C C . PHE A 1 113 ? 22.453 5.657 -23.547 1.00 97.94 113 PHE A C 1
ATOM 918 O O . PHE A 1 113 ? 22.212 6.277 -22.509 1.00 97.94 113 PHE A O 1
ATOM 925 N N . GLN A 1 114 ? 22.536 6.259 -24.737 1.00 98.38 114 GLN A N 1
ATOM 926 C CA . GLN A 1 114 ? 22.402 7.707 -24.927 1.00 98.38 114 GLN A CA 1
ATOM 927 C C . GLN A 1 114 ? 21.034 8.238 -24.491 1.00 98.38 114 GLN A C 1
ATOM 929 O O . GLN A 1 114 ? 20.945 9.351 -23.968 1.00 98.38 114 GLN A O 1
ATOM 934 N N . TYR A 1 115 ? 19.963 7.459 -24.662 1.00 98.62 115 TYR A N 1
ATOM 935 C CA . TYR A 1 115 ? 18.645 7.816 -24.141 1.00 98.62 115 TYR A CA 1
ATOM 936 C C . TYR A 1 115 ? 18.672 7.948 -22.614 1.00 98.62 115 TYR A C 1
ATOM 938 O O . TYR A 1 115 ? 18.281 8.988 -22.077 1.00 98.62 115 TYR A O 1
ATOM 946 N N . LEU A 1 116 ? 19.152 6.914 -21.909 1.00 97.69 116 LEU A N 1
ATOM 947 C CA . LEU A 1 116 ? 19.201 6.912 -20.445 1.00 97.69 116 LEU A CA 1
ATOM 948 C C . LEU A 1 116 ? 20.113 8.029 -19.926 1.00 97.69 116 LEU A C 1
ATOM 950 O O . LEU A 1 116 ? 19.699 8.812 -19.068 1.00 97.69 116 LEU A O 1
ATOM 954 N N . GLU A 1 117 ? 21.329 8.130 -20.465 1.00 98.06 117 GLU A N 1
ATOM 955 C CA . GLU A 1 117 ? 22.289 9.170 -20.092 1.00 98.06 117 GLU A CA 1
ATOM 956 C C . GLU A 1 117 ? 21.710 10.564 -20.348 1.00 98.06 117 GLU A C 1
ATOM 958 O O . GLU A 1 117 ? 21.701 11.414 -19.456 1.00 98.06 117 GLU A O 1
ATOM 963 N N . GLY A 1 118 ? 21.159 10.787 -21.541 1.00 98.50 118 GLY A N 1
ATOM 964 C CA . GLY A 1 118 ? 20.592 12.064 -21.946 1.00 98.50 118 GLY A CA 1
ATOM 965 C C . GLY A 1 118 ? 19.375 12.477 -21.119 1.00 98.50 118 GLY A C 1
ATOM 966 O O . GLY A 1 118 ? 19.175 13.677 -20.902 1.00 98.50 118 GLY A O 1
ATOM 967 N N . LEU A 1 119 ? 18.571 11.520 -20.646 1.00 98.38 119 LEU A N 1
ATOM 968 C CA . LEU A 1 119 ? 17.446 11.777 -19.749 1.00 98.38 119 LEU A CA 1
ATOM 969 C C . LEU A 1 119 ? 17.947 12.126 -18.341 1.00 98.38 119 LEU A C 1
ATOM 971 O O . LEU A 1 119 ? 17.563 13.158 -17.793 1.00 98.38 119 LEU A O 1
ATOM 975 N N . VAL A 1 120 ? 18.856 11.327 -17.771 1.00 97.81 120 VAL A N 1
ATOM 976 C CA . VAL A 1 120 ? 19.434 11.567 -16.435 1.00 97.81 120 VAL A CA 1
ATOM 977 C C . VAL A 1 120 ? 20.177 12.902 -16.380 1.00 97.81 120 VAL A C 1
ATOM 979 O O . VAL A 1 120 ? 19.936 13.702 -15.472 1.00 97.81 120 VAL A O 1
ATOM 982 N N . ALA A 1 121 ? 21.035 13.178 -17.364 1.00 98.44 121 ALA A N 1
ATOM 983 C CA . ALA A 1 121 ? 21.786 14.426 -17.466 1.00 98.44 121 ALA A CA 1
ATOM 984 C C . ALA A 1 121 ? 20.865 15.647 -17.578 1.00 98.44 121 ALA A C 1
ATOM 986 O O . ALA A 1 121 ? 21.182 16.707 -17.044 1.00 98.44 121 ALA A O 1
ATOM 987 N N . TYR A 1 122 ? 19.709 15.490 -18.228 1.00 98.56 122 TYR A N 1
ATOM 988 C CA . TYR A 1 122 ? 18.715 16.548 -18.345 1.00 98.56 122 TYR A CA 1
ATOM 989 C C . TYR A 1 122 ? 17.968 16.816 -17.037 1.00 98.56 122 TYR A C 1
ATOM 991 O O . TYR A 1 122 ? 17.773 17.973 -16.685 1.00 98.56 122 TYR A O 1
ATOM 999 N N . MET A 1 123 ? 17.575 15.772 -16.301 1.00 98.25 123 MET A N 1
ATOM 1000 C CA . MET A 1 123 ? 16.820 15.918 -15.049 1.00 98.25 123 MET A CA 1
ATOM 1001 C C . MET A 1 123 ? 17.682 16.453 -13.898 1.00 98.25 123 MET A C 1
ATOM 1003 O O . MET A 1 123 ? 17.219 17.258 -13.095 1.00 98.25 123 MET A O 1
ATOM 1007 N N . LYS A 1 124 ? 18.946 16.020 -13.818 1.00 97.25 124 LYS A N 1
ATOM 1008 C CA . LYS A 1 124 ? 19.863 16.304 -12.701 1.00 97.25 124 LYS A CA 1
ATOM 1009 C C . LYS A 1 124 ? 20.026 17.789 -12.315 1.00 97.25 124 LYS A C 1
ATOM 1011 O O . LYS A 1 124 ? 20.058 18.056 -11.118 1.00 97.25 124 LYS A O 1
ATOM 1016 N N . PRO A 1 125 ? 20.169 18.752 -13.245 1.00 97.94 125 PRO A N 1
ATOM 1017 C CA . PRO A 1 125 ? 20.376 20.157 -12.885 1.00 97.94 125 PRO A CA 1
ATOM 1018 C C . PRO A 1 125 ? 19.106 20.896 -12.429 1.00 97.94 125 PRO A C 1
ATOM 1020 O O . PRO A 1 125 ? 19.211 22.049 -12.012 1.00 97.94 125 PRO A O 1
ATOM 1023 N N . PHE A 1 126 ? 17.916 20.286 -12.504 1.00 97.88 126 PHE A N 1
ATOM 1024 C CA . PHE A 1 126 ? 16.683 20.944 -12.067 1.00 97.88 126 PHE A CA 1
ATOM 1025 C C . PHE A 1 126 ? 16.683 21.147 -10.535 1.00 97.88 126 PHE A C 1
ATOM 1027 O O . PHE A 1 126 ? 16.938 20.196 -9.789 1.00 97.88 126 PHE A O 1
ATOM 1034 N N . PRO A 1 127 ? 16.369 22.357 -10.028 1.00 95.50 127 PRO A N 1
ATOM 1035 C CA . PRO A 1 127 ? 16.347 22.625 -8.591 1.00 95.50 127 PRO A CA 1
ATOM 1036 C C . PRO A 1 127 ? 15.413 21.680 -7.831 1.00 95.50 127 PRO A C 1
ATOM 1038 O O . PRO A 1 127 ? 14.264 21.487 -8.225 1.00 95.50 127 PRO A O 1
ATOM 1041 N N . GLY A 1 128 ? 15.896 21.108 -6.728 1.00 92.69 128 GLY A N 1
ATOM 1042 C CA . GLY A 1 128 ? 15.117 20.194 -5.884 1.00 92.69 128 GLY A CA 1
ATOM 1043 C C . GLY A 1 128 ? 15.019 18.754 -6.403 1.00 92.69 128 GLY A C 1
ATOM 1044 O O . GLY A 1 128 ? 14.456 17.912 -5.708 1.00 92.69 128 GLY A O 1
ATOM 1045 N N . VAL A 1 129 ? 15.590 18.435 -7.570 1.00 96.19 129 VAL A N 1
ATOM 1046 C CA . VAL A 1 129 ? 15.643 17.057 -8.080 1.00 96.19 129 VAL A CA 1
ATOM 1047 C C . VAL A 1 129 ? 16.800 16.301 -7.434 1.00 96.19 129 VAL A C 1
ATOM 1049 O O . VAL A 1 129 ? 17.942 16.758 -7.429 1.00 96.19 129 VAL A O 1
ATOM 1052 N N . LYS A 1 130 ? 16.499 15.117 -6.895 1.00 95.19 130 LYS A N 1
ATOM 1053 C CA . LYS A 1 130 ? 17.475 14.192 -6.310 1.00 95.19 130 LYS A CA 1
ATOM 1054 C C . LYS A 1 130 ? 17.206 12.784 -6.831 1.00 95.19 130 LYS A C 1
ATOM 1056 O O . LYS A 1 130 ? 16.061 12.342 -6.843 1.00 95.19 130 LYS A O 1
ATOM 1061 N N . PHE A 1 131 ? 18.262 12.082 -7.231 1.00 96.25 131 PHE A N 1
ATOM 1062 C CA . PHE A 1 131 ? 18.198 10.647 -7.497 1.00 96.25 131 PHE A CA 1
ATOM 1063 C C . PHE A 1 131 ? 18.426 9.915 -6.185 1.00 96.25 131 PHE A C 1
ATOM 1065 O O . PHE A 1 131 ? 19.395 10.210 -5.488 1.00 96.25 131 PHE A O 1
ATOM 1072 N N . VAL A 1 132 ? 17.525 8.997 -5.855 1.00 95.12 132 VAL A N 1
ATOM 1073 C CA . VAL A 1 132 ? 17.542 8.270 -4.588 1.00 95.12 132 VAL A CA 1
ATOM 1074 C C . VAL A 1 132 ? 17.559 6.774 -4.844 1.00 95.12 132 VAL A C 1
ATOM 1076 O O . VAL A 1 132 ? 16.930 6.268 -5.772 1.00 95.12 132 VAL A O 1
ATOM 1079 N N . THR A 1 133 ? 18.285 6.061 -4.002 1.00 94.88 133 THR A N 1
ATOM 1080 C CA . THR A 1 133 ? 18.260 4.605 -3.907 1.00 94.88 133 THR A CA 1
ATOM 1081 C C . THR A 1 133 ? 16.976 4.128 -3.221 1.00 94.88 133 THR A C 1
ATOM 1083 O O . THR A 1 133 ? 16.289 4.895 -2.543 1.00 94.88 133 THR A O 1
ATOM 1086 N N . ALA A 1 134 ? 16.680 2.828 -3.311 1.00 94.12 134 ALA A N 1
ATOM 1087 C CA . ALA A 1 134 ? 15.578 2.217 -2.561 1.00 94.12 134 ALA A CA 1
ATOM 1088 C C . ALA A 1 134 ? 15.687 2.480 -1.043 1.00 94.12 134 ALA A C 1
ATOM 1090 O O . ALA A 1 134 ? 14.691 2.755 -0.377 1.00 94.12 134 ALA A O 1
ATOM 1091 N N . SER A 1 135 ? 16.905 2.443 -0.493 1.00 94.25 135 SER A N 1
ATOM 1092 C CA . SER A 1 135 ? 17.158 2.701 0.930 1.00 94.25 135 SER A CA 1
ATOM 1093 C C . SER A 1 135 ? 16.886 4.155 1.320 1.00 94.25 135 SER A C 1
ATOM 1095 O O . SER A 1 135 ? 16.309 4.404 2.375 1.00 94.25 135 SER A O 1
ATOM 1097 N N . GLU A 1 136 ? 17.262 5.117 0.476 1.00 95.19 136 GLU A N 1
ATOM 1098 C CA . GLU A 1 136 ? 16.959 6.538 0.698 1.00 95.19 136 GLU A CA 1
ATOM 1099 C C . GLU A 1 136 ? 15.462 6.820 0.534 1.00 95.19 136 GLU A C 1
ATOM 1101 O O . GLU A 1 136 ? 14.886 7.545 1.342 1.00 95.19 136 GLU A O 1
ATOM 1106 N N . ALA A 1 137 ? 14.794 6.183 -0.435 1.00 94.69 137 ALA A N 1
ATOM 1107 C CA . ALA A 1 137 ? 13.342 6.261 -0.573 1.00 94.69 137 ALA A CA 1
ATOM 1108 C C . ALA A 1 137 ? 12.626 5.756 0.691 1.00 94.69 137 ALA A C 1
ATOM 1110 O O . ALA A 1 137 ? 11.693 6.400 1.169 1.00 94.69 137 ALA A O 1
ATOM 1111 N N . LEU A 1 138 ? 13.105 4.663 1.296 1.00 94.62 138 LEU A N 1
ATOM 1112 C CA . LEU A 1 138 ? 12.577 4.165 2.569 1.00 94.62 138 LEU A CA 1
ATOM 1113 C C . LEU A 1 138 ? 12.739 5.169 3.715 1.00 94.62 138 LEU A C 1
ATOM 1115 O O . LEU A 1 138 ? 11.861 5.263 4.569 1.00 94.62 138 LEU A O 1
ATOM 1119 N N . GLN A 1 139 ? 13.842 5.920 3.750 1.00 93.69 139 GLN A N 1
ATOM 1120 C CA . GLN A 1 139 ? 14.046 6.972 4.749 1.00 93.69 139 GLN A CA 1
ATOM 1121 C C . GLN A 1 139 ? 13.081 8.142 4.522 1.00 93.69 139 GLN A C 1
ATOM 1123 O O . GLN A 1 139 ? 12.411 8.571 5.465 1.00 93.69 139 GLN A O 1
ATOM 1128 N N . LEU A 1 140 ? 12.957 8.598 3.270 1.00 93.50 140 LEU A N 1
ATOM 1129 C CA . LEU A 1 140 ? 12.062 9.688 2.871 1.00 93.50 140 LEU A CA 1
ATOM 1130 C C . LEU A 1 140 ? 10.594 9.376 3.162 1.00 93.50 140 LEU A C 1
ATOM 1132 O O . LEU A 1 140 ? 9.869 10.247 3.627 1.00 93.50 140 LEU A O 1
ATOM 1136 N N . TYR A 1 141 ? 10.162 8.139 2.931 1.00 94.81 141 TYR A N 1
ATOM 1137 C CA . TYR A 1 141 ? 8.775 7.704 3.116 1.00 94.81 141 TYR A CA 1
ATOM 1138 C C . TYR A 1 141 ? 8.549 6.911 4.405 1.00 94.81 141 TYR A C 1
ATOM 1140 O O . TYR A 1 141 ? 7.531 6.231 4.535 1.00 94.81 141 TYR A O 1
ATOM 1148 N N . SER A 1 142 ? 9.491 6.971 5.351 1.00 94.31 142 SER A N 1
ATOM 1149 C CA . SER A 1 142 ? 9.463 6.149 6.562 1.00 94.31 142 SER A CA 1
ATOM 1150 C C . SER A 1 142 ? 8.150 6.292 7.333 1.00 94.31 142 SER A C 1
ATOM 1152 O O . SER A 1 142 ? 7.706 7.396 7.666 1.00 94.31 142 SER A O 1
ATOM 1154 N N . ASP A 1 143 ? 7.546 5.149 7.659 1.00 95.75 143 ASP A N 1
ATOM 1155 C CA . ASP A 1 143 ? 6.242 5.085 8.308 1.00 95.75 143 ASP A CA 1
ATOM 1156 C C . ASP A 1 143 ? 6.288 5.706 9.710 1.00 95.75 143 ASP A C 1
ATOM 1158 O O . ASP A 1 143 ? 6.844 5.143 10.650 1.00 95.75 143 ASP A O 1
ATOM 1162 N N . ALA A 1 144 ? 5.739 6.913 9.837 1.00 94.94 144 ALA A N 1
ATOM 1163 C CA . ALA A 1 144 ? 5.735 7.682 11.079 1.00 94.94 144 ALA A CA 1
ATOM 1164 C C . ALA A 1 144 ? 4.657 7.242 12.081 1.00 94.94 144 ALA A C 1
ATOM 1166 O O . ALA A 1 144 ? 4.650 7.733 13.211 1.00 94.94 144 ALA A O 1
ATOM 1167 N N . ALA A 1 145 ? 3.752 6.338 11.694 1.00 96.25 145 ALA A N 1
ATOM 1168 C CA . ALA A 1 145 ? 2.815 5.733 12.636 1.00 96.25 145 ALA A CA 1
ATOM 1169 C C . ALA A 1 145 ? 3.476 4.614 13.451 1.00 96.25 145 ALA A C 1
ATOM 1171 O O . ALA A 1 145 ? 3.110 4.377 14.600 1.00 96.25 145 ALA A O 1
ATOM 1172 N N . GLN A 1 146 ? 4.461 3.933 12.868 1.00 95.12 146 GLN A N 1
ATOM 1173 C CA . GLN A 1 146 ? 5.119 2.793 13.494 1.00 95.12 146 GLN A CA 1
ATOM 1174 C C . GLN A 1 146 ? 5.998 3.225 14.669 1.00 95.12 146 GLN A C 1
ATOM 1176 O O . GLN A 1 146 ? 6.755 4.192 14.577 1.00 95.12 146 GLN A O 1
ATOM 1181 N N . ASN A 1 147 ? 5.901 2.486 15.778 1.00 94.31 147 ASN A N 1
ATOM 1182 C CA . ASN A 1 147 ? 6.526 2.788 17.072 1.00 94.31 147 ASN A CA 1
ATOM 1183 C C . ASN A 1 147 ? 6.079 4.121 17.700 1.00 94.31 147 ASN A C 1
ATOM 1185 O O . ASN A 1 147 ? 6.719 4.619 18.628 1.00 94.31 147 ASN A O 1
ATOM 1189 N N . ARG A 1 148 ? 4.981 4.711 17.213 1.00 95.62 148 ARG A N 1
ATOM 1190 C CA . ARG A 1 148 ? 4.363 5.881 17.835 1.00 95.62 148 ARG A CA 1
ATOM 1191 C C . ARG A 1 148 ? 3.496 5.449 19.010 1.00 95.62 148 ARG A C 1
ATOM 1193 O O . ARG A 1 148 ? 2.793 4.440 18.954 1.00 95.62 148 ARG A O 1
ATOM 1200 N N . VAL A 1 149 ? 3.527 6.264 20.057 1.00 97.00 149 VAL A N 1
ATOM 1201 C CA . VAL A 1 149 ? 2.625 6.171 21.203 1.00 97.00 149 VAL A CA 1
ATOM 1202 C C . VAL A 1 149 ? 1.426 7.089 20.960 1.00 97.00 149 VAL A C 1
ATOM 1204 O O . VAL A 1 149 ? 1.607 8.276 20.696 1.00 97.00 149 VAL A O 1
ATOM 1207 N N . PHE A 1 150 ? 0.217 6.540 21.043 1.00 97.38 150 PHE A N 1
ATOM 1208 C CA . PHE A 1 150 ? -1.042 7.245 20.813 1.00 97.38 150 PHE A CA 1
ATOM 1209 C C . PHE A 1 150 ? -1.739 7.550 22.135 1.00 97.38 150 PHE A C 1
ATOM 1211 O O . PHE A 1 150 ? -2.012 6.655 22.936 1.00 97.38 150 PHE A O 1
ATOM 1218 N N . SER A 1 151 ? -2.043 8.824 22.355 1.00 96.25 151 SER A N 1
ATOM 1219 C CA . SER A 1 151 ? -2.813 9.304 23.502 1.00 96.25 151 SER A CA 1
ATOM 1220 C C . SER A 1 151 ? -4.301 8.955 23.395 1.00 96.25 151 SER A C 1
ATOM 1222 O O . SER A 1 151 ? -4.833 8.692 22.316 1.00 96.25 151 SER A O 1
ATOM 1224 N N . THR A 1 152 ? -5.018 9.031 24.515 1.00 94.69 152 THR A N 1
ATOM 1225 C CA . THR A 1 152 ? -6.482 8.868 24.557 1.00 94.69 152 THR A CA 1
ATOM 1226 C C . THR A 1 152 ? -7.220 9.884 23.686 1.00 94.69 152 THR A C 1
ATOM 1228 O O . THR A 1 152 ? -8.228 9.544 23.069 1.00 94.69 152 THR A O 1
ATOM 1231 N N . GLN A 1 153 ? -6.700 11.110 23.585 1.00 95.06 153 GLN A N 1
ATOM 1232 C CA . GLN A 1 153 ? -7.238 12.132 22.692 1.00 95.06 153 GLN A CA 1
ATOM 1233 C C . GLN A 1 153 ? -7.122 11.699 21.225 1.00 95.06 153 GLN A C 1
ATOM 1235 O O . GLN A 1 153 ? -8.116 11.733 20.501 1.00 95.06 153 GLN A O 1
ATOM 1240 N N . GLU A 1 154 ? -5.943 11.236 20.800 1.00 97.06 154 GLU A N 1
ATOM 1241 C CA . GLU A 1 154 ? -5.733 10.744 19.433 1.00 97.06 154 GLU A CA 1
ATOM 1242 C C . GLU A 1 154 ? -6.611 9.527 19.131 1.00 97.06 154 GLU A C 1
ATOM 1244 O O . GLU A 1 154 ? -7.197 9.456 18.057 1.00 97.06 154 GLU A O 1
ATOM 1249 N N . LEU A 1 155 ? -6.787 8.604 20.082 1.00 97.56 155 LEU A N 1
ATOM 1250 C CA . LEU A 1 155 ? -7.716 7.474 19.936 1.00 97.56 155 LEU A CA 1
ATOM 1251 C C . LEU A 1 155 ? -9.173 7.944 19.759 1.00 97.56 155 LEU A C 1
ATOM 1253 O O . LEU A 1 155 ? -9.934 7.368 18.976 1.00 97.56 155 LEU A O 1
ATOM 1257 N N . GLY A 1 156 ? -9.555 9.033 20.429 1.00 97.19 156 GLY A N 1
ATOM 1258 C CA . GLY A 1 156 ? -10.843 9.698 20.231 1.00 97.19 156 GLY A CA 1
ATOM 1259 C C . GLY A 1 156 ? -10.997 10.294 18.831 1.00 97.19 156 GLY A C 1
ATOM 1260 O O . GLY A 1 156 ? -12.067 10.220 18.236 1.00 97.19 156 GLY A O 1
ATOM 1261 N N . GLU A 1 157 ? -9.933 10.854 18.266 1.00 97.75 157 GLU A N 1
ATOM 1262 C CA . GLU A 1 157 ? -9.931 11.347 16.884 1.00 97.75 157 GLU A CA 1
ATOM 1263 C C . GLU A 1 157 ? -9.897 10.212 15.854 1.00 97.75 157 GLU A C 1
ATOM 1265 O O . GLU A 1 157 ? -10.459 10.353 14.770 1.00 97.75 157 GLU A O 1
ATOM 1270 N N . ILE A 1 158 ? -9.237 9.096 16.169 1.00 98.38 158 ILE A N 1
ATOM 1271 C CA . ILE A 1 158 ? -9.176 7.893 15.329 1.00 98.38 158 ILE A CA 1
ATOM 1272 C C . ILE A 1 158 ? -10.546 7.235 15.241 1.00 98.38 158 ILE A C 1
ATOM 1274 O O . ILE A 1 158 ? -11.010 6.955 14.138 1.00 98.38 158 ILE A O 1
ATOM 1278 N N . SER A 1 159 ? -11.220 7.047 16.377 1.00 98.25 159 SER A N 1
ATOM 1279 C CA . SER A 1 159 ? -12.561 6.451 16.415 1.00 98.25 159 SER A CA 1
ATOM 1280 C C . SER A 1 159 ? -13.600 7.268 15.643 1.00 98.25 159 SER A C 1
ATOM 1282 O O . SER A 1 159 ? -14.423 6.690 14.945 1.00 98.25 159 SER A O 1
ATOM 1284 N N . LYS A 1 160 ? -13.538 8.605 15.690 1.00 98.00 160 LYS A N 1
ATOM 1285 C CA . LYS A 1 160 ? -14.484 9.487 14.977 1.00 98.00 160 LYS A CA 1
ATOM 1286 C C . LYS A 1 160 ? -14.426 9.392 13.451 1.00 98.00 160 LYS A C 1
ATOM 1288 O O . LYS A 1 160 ? -15.392 9.775 12.804 1.00 98.00 160 LYS A O 1
ATOM 1293 N N . GLN A 1 161 ? -13.302 8.954 12.886 1.00 97.81 161 GLN A N 1
ATOM 1294 C CA . GLN A 1 161 ? -13.109 8.856 11.435 1.00 97.81 161 GLN A CA 1
ATOM 1295 C C . GLN A 1 161 ? -13.400 7.445 10.896 1.00 97.81 161 GLN A C 1
ATOM 1297 O O . GLN A 1 161 ? -13.292 7.214 9.698 1.00 97.81 161 GLN A O 1
ATOM 1302 N N . VAL A 1 162 ? -13.744 6.484 11.756 1.00 98.56 162 VAL A N 1
ATOM 1303 C CA . VAL A 1 162 ? -14.187 5.165 11.294 1.00 98.56 162 VAL A CA 1
ATOM 1304 C C . VAL A 1 162 ? -15.642 5.258 10.850 1.00 98.56 162 VAL A C 1
ATOM 1306 O O . VAL A 1 162 ? -16.503 5.685 11.618 1.00 98.56 162 VAL A O 1
ATOM 1309 N N . ASP A 1 163 ? -15.913 4.816 9.627 1.00 97.31 163 ASP A N 1
ATOM 1310 C CA . ASP A 1 163 ? -17.250 4.728 9.050 1.00 97.31 163 ASP A CA 1
ATOM 1311 C C . ASP A 1 163 ? -17.454 3.360 8.351 1.00 97.31 163 ASP A C 1
ATOM 1313 O O . ASP A 1 163 ? -16.499 2.581 8.242 1.00 97.31 163 ASP A O 1
ATOM 1317 N N . PRO A 1 164 ? -18.684 3.018 7.911 1.00 98.25 164 PRO A N 1
ATOM 1318 C CA . PRO A 1 164 ? -18.980 1.736 7.260 1.00 98.25 164 PRO A CA 1
ATOM 1319 C C . PRO A 1 164 ? -18.190 1.418 5.979 1.00 98.25 164 PRO A C 1
ATOM 1321 O O . PRO A 1 164 ? -18.181 0.268 5.543 1.00 98.25 164 PRO A O 1
ATOM 1324 N N . GLN A 1 165 ? -17.536 2.397 5.357 1.00 98.38 165 GLN A N 1
ATOM 1325 C CA . GLN A 1 165 ? -16.612 2.243 4.233 1.00 98.38 165 GLN A CA 1
ATOM 1326 C C . GLN A 1 165 ? -15.166 2.253 4.748 1.00 98.38 165 GLN A C 1
ATOM 1328 O O . GLN A 1 165 ? -14.393 3.185 4.523 1.00 98.38 165 GLN A O 1
ATOM 1333 N N . VAL A 1 166 ? -14.788 1.173 5.435 1.00 98.50 166 VAL A N 1
ATOM 1334 C CA . VAL A 1 166 ? -13.502 1.040 6.131 1.00 98.50 166 VAL A CA 1
ATOM 1335 C C . VAL A 1 166 ? -12.326 1.293 5.182 1.00 98.50 166 VAL A C 1
ATOM 1337 O O . VAL A 1 166 ? -12.132 0.599 4.181 1.00 98.50 166 VAL A O 1
ATOM 1340 N N . THR A 1 167 ? -11.505 2.285 5.522 1.00 98.56 167 THR A N 1
ATOM 1341 C CA . THR A 1 167 ? -10.318 2.680 4.759 1.00 98.56 167 THR A CA 1
ATOM 1342 C C . THR A 1 167 ? -9.239 3.274 5.673 1.00 98.56 167 THR A C 1
ATOM 1344 O O . THR A 1 167 ? -9.409 3.361 6.891 1.00 98.56 167 THR A O 1
ATOM 1347 N N . PHE A 1 168 ? -8.091 3.632 5.100 1.00 98.56 168 PHE A N 1
ATOM 1348 C CA . PHE A 1 168 ? -6.995 4.272 5.823 1.00 98.56 168 PHE A CA 1
ATOM 1349 C C . PHE A 1 168 ? -7.352 5.691 6.282 1.00 98.56 168 PHE A C 1
ATOM 1351 O O . PHE A 1 168 ? -8.155 6.394 5.670 1.00 98.56 168 PHE A O 1
ATOM 1358 N N . GLN A 1 169 ? -6.674 6.156 7.328 1.00 98.50 169 GLN A N 1
ATOM 1359 C CA . GLN A 1 169 ? -6.783 7.524 7.830 1.00 98.50 169 GLN A CA 1
ATOM 1360 C C . GLN A 1 169 ? -5.495 8.293 7.535 1.00 98.50 169 GLN A C 1
ATOM 1362 O O . GLN A 1 169 ? -4.411 7.882 7.951 1.00 98.50 169 GLN A O 1
ATOM 1367 N N . VAL A 1 170 ? -5.604 9.429 6.844 1.00 97.44 170 VAL A N 1
ATOM 1368 C CA . VAL A 1 170 ? -4.476 10.343 6.602 1.00 97.44 170 VAL A CA 1
ATOM 1369 C C . VAL A 1 170 ? -4.475 11.430 7.666 1.00 97.44 170 VAL A C 1
ATOM 1371 O O . VAL A 1 170 ? -5.491 12.088 7.886 1.00 97.44 170 VAL A O 1
ATOM 1374 N N . ARG A 1 171 ? -3.331 11.625 8.321 1.00 94.19 171 ARG A N 1
ATOM 1375 C CA . ARG A 1 171 ? -3.136 12.601 9.396 1.00 94.19 171 ARG A CA 1
ATOM 1376 C C . ARG A 1 171 ? -1.926 13.482 9.096 1.00 94.19 171 ARG A C 1
ATOM 1378 O O . ARG A 1 171 ? -1.180 13.249 8.145 1.00 94.19 171 ARG A O 1
ATOM 1385 N N . SER A 1 172 ? -1.727 14.520 9.907 1.00 90.06 172 SER A N 1
ATOM 1386 C CA . SER A 1 172 ? -0.563 15.397 9.757 1.00 90.06 172 SER A CA 1
ATOM 1387 C C . SER A 1 172 ? 0.728 14.614 10.027 1.00 90.06 172 SER A C 1
ATOM 1389 O O . SER A 1 172 ? 0.996 14.211 11.159 1.00 90.06 172 SER A O 1
ATOM 1391 N N . GLY A 1 173 ? 1.500 14.359 8.968 1.00 91.12 173 GLY A N 1
ATOM 1392 C CA . GLY A 1 173 ? 2.807 13.697 9.024 1.00 91.12 173 GLY A CA 1
ATOM 1393 C C . GLY A 1 173 ? 2.796 12.165 9.100 1.00 91.12 173 GLY A C 1
ATOM 1394 O O . GLY A 1 173 ? 3.871 11.574 9.094 1.00 91.12 173 GLY A O 1
ATOM 1395 N N . TYR A 1 174 ? 1.635 11.504 9.160 1.00 95.81 174 TYR A N 1
ATOM 1396 C CA . TYR A 1 174 ? 1.536 10.036 9.144 1.00 95.81 174 TYR A CA 1
ATOM 1397 C C . TYR A 1 174 ? 0.178 9.549 8.620 1.00 95.81 174 TYR A C 1
ATOM 1399 O O . TYR A 1 174 ? -0.779 10.315 8.522 1.00 95.81 174 TYR A O 1
ATOM 1407 N N . ALA A 1 175 ? 0.087 8.261 8.298 1.00 98.00 175 ALA A N 1
ATOM 1408 C CA . ALA A 1 175 ? -1.164 7.600 7.947 1.00 98.00 175 ALA A CA 1
ATOM 1409 C C . ALA A 1 175 ? -1.330 6.311 8.759 1.00 98.00 175 ALA A C 1
ATOM 1411 O O . ALA A 1 175 ? -0.336 5.694 9.153 1.00 98.00 175 ALA A O 1
ATOM 1412 N N . LEU A 1 176 ? -2.581 5.910 8.980 1.00 98.69 176 LEU A N 1
ATOM 1413 C CA . LEU A 1 176 ? -2.951 4.648 9.617 1.00 98.69 176 LEU A CA 1
ATOM 1414 C C . LEU A 1 176 ? -3.719 3.773 8.629 1.00 98.69 176 LEU A C 1
ATOM 1416 O O . LEU A 1 176 ? -4.669 4.249 8.008 1.00 98.69 176 LEU A O 1
ATOM 1420 N N . SER A 1 177 ? -3.329 2.509 8.493 1.00 98.81 177 SER A N 1
ATOM 1421 C CA . SER A 1 177 ? -4.097 1.518 7.737 1.00 98.81 177 SER A CA 1
ATOM 1422 C C . SER A 1 177 ? -5.327 1.079 8.541 1.00 98.81 177 SER A C 1
ATOM 1424 O O . SER A 1 177 ? -5.347 1.233 9.769 1.00 98.81 177 SER A O 1
ATOM 1426 N N . PRO A 1 178 ? -6.344 0.482 7.897 1.00 98.75 178 PRO A N 1
ATOM 1427 C CA . PRO A 1 178 ? -7.460 -0.135 8.611 1.00 98.75 178 PRO A CA 1
ATOM 1428 C C . PRO A 1 178 ? -7.028 -1.086 9.739 1.00 98.75 178 PRO A C 1
ATOM 1430 O O . PRO A 1 178 ? -7.597 -1.040 10.829 1.00 98.75 178 PRO A O 1
ATOM 1433 N N . SER A 1 179 ? -5.997 -1.911 9.521 1.00 98.75 179 SER A N 1
ATOM 1434 C CA . SER A 1 179 ? -5.530 -2.882 10.519 1.00 98.75 179 SER A CA 1
ATOM 1435 C C . SER A 1 179 ? -4.847 -2.236 11.722 1.00 98.75 179 SER A C 1
ATOM 1437 O O . SER A 1 179 ? -4.968 -2.717 12.852 1.00 98.75 179 SER A O 1
ATOM 1439 N N . GLU A 1 180 ? -4.173 -1.107 11.520 1.00 98.75 180 GLU A N 1
ATOM 1440 C CA . GLU A 1 180 ? -3.579 -0.327 12.605 1.00 98.75 180 GLU A CA 1
ATOM 1441 C C . GLU A 1 180 ? -4.659 0.379 13.427 1.00 98.75 180 GLU A C 1
ATOM 1443 O O . GLU A 1 180 ? -4.617 0.331 14.656 1.00 98.75 180 GLU A O 1
ATOM 1448 N N . VAL A 1 181 ? -5.669 0.963 12.767 1.00 98.81 181 VAL A N 1
ATOM 1449 C CA . VAL A 1 181 ? -6.843 1.546 13.440 1.00 98.81 181 VAL A CA 1
ATOM 1450 C C . VAL A 1 181 ? -7.559 0.485 14.277 1.00 98.81 181 VAL A C 1
ATOM 1452 O O . VAL A 1 181 ? -7.828 0.709 15.458 1.00 98.81 181 VAL A O 1
ATOM 1455 N N . PHE A 1 182 ? -7.792 -0.695 13.700 1.00 98.81 182 PHE A N 1
ATOM 1456 C CA . PHE A 1 182 ? -8.379 -1.840 14.394 1.00 98.81 182 PHE A CA 1
ATOM 1457 C C . PHE A 1 182 ? -7.583 -2.212 15.644 1.00 98.81 182 PHE A C 1
ATOM 1459 O O . PHE A 1 182 ? -8.146 -2.350 16.729 1.00 98.81 182 PHE A O 1
ATOM 1466 N N . THR A 1 183 ? -6.263 -2.319 15.514 1.00 98.25 183 THR A N 1
ATOM 1467 C CA . THR A 1 183 ? -5.373 -2.689 16.621 1.00 98.25 183 THR A CA 1
ATOM 1468 C C . THR A 1 183 ? -5.399 -1.660 17.743 1.00 98.25 183 THR A C 1
ATOM 1470 O O . THR A 1 183 ? -5.533 -2.029 18.910 1.00 98.25 183 THR A O 1
ATOM 1473 N N . LEU A 1 184 ? -5.291 -0.372 17.408 1.00 98.50 184 LEU A N 1
ATOM 1474 C CA . LEU A 1 184 ? -5.285 0.720 18.381 1.00 98.50 184 LEU A CA 1
ATOM 1475 C C . LEU A 1 184 ? -6.589 0.764 19.181 1.00 98.50 184 LEU A C 1
ATOM 1477 O O . LEU A 1 184 ? -6.563 0.786 20.414 1.00 98.50 184 LEU A O 1
ATOM 1481 N N . LEU A 1 185 ? -7.728 0.721 18.489 1.00 98.62 185 LEU A N 1
ATOM 1482 C CA . LEU A 1 185 ? -9.036 0.765 19.136 1.00 98.62 185 LEU A CA 1
ATOM 1483 C C . LEU A 1 185 ? -9.313 -0.513 19.939 1.00 98.62 185 LEU A C 1
ATOM 1485 O O . LEU A 1 185 ? -9.858 -0.431 21.041 1.00 98.62 185 LEU A O 1
ATOM 1489 N N . ASN A 1 186 ? -8.882 -1.683 19.457 1.00 98.50 186 ASN A N 1
ATOM 1490 C CA . ASN A 1 186 ? -9.103 -2.938 20.174 1.00 98.50 186 ASN A CA 1
ATOM 1491 C C . ASN A 1 186 ? -8.248 -3.015 21.441 1.00 98.50 186 ASN A C 1
ATOM 1493 O O . ASN A 1 186 ? -8.759 -3.404 22.488 1.00 98.50 186 ASN A O 1
ATOM 1497 N N . LYS A 1 187 ? -6.977 -2.587 21.376 1.00 97.38 187 LYS A N 1
ATOM 1498 C CA . LYS A 1 187 ? -6.101 -2.471 22.555 1.00 97.38 187 LYS A CA 1
ATOM 1499 C C . LYS A 1 187 ? -6.689 -1.517 23.599 1.00 97.38 187 LYS A C 1
ATOM 1501 O O . LYS A 1 187 ? -6.634 -1.816 24.790 1.00 97.38 187 LYS A O 1
ATOM 1506 N N . PHE A 1 188 ? -7.278 -0.399 23.168 1.00 97.69 188 PHE A N 1
ATOM 1507 C CA . PHE A 1 188 ? -7.934 0.544 24.076 1.00 97.69 188 PHE A CA 1
ATOM 1508 C C . PHE A 1 188 ? -9.120 -0.101 24.797 1.00 97.69 188 PHE A C 1
ATOM 1510 O O . PHE A 1 188 ? -9.156 -0.142 26.028 1.00 97.69 188 PHE A O 1
ATOM 1517 N N . VAL A 1 189 ? -10.068 -0.655 24.038 1.00 97.62 189 VAL A N 1
ATOM 1518 C CA . VAL A 1 189 ? -11.282 -1.257 24.603 1.00 97.62 189 VAL A CA 1
ATOM 1519 C C . VAL A 1 189 ? -10.942 -2.467 25.476 1.00 97.62 189 VAL A C 1
ATOM 1521 O O . VAL A 1 189 ? -11.456 -2.575 26.589 1.00 97.62 189 VAL A O 1
ATOM 1524 N N . SER A 1 190 ? -10.028 -3.340 25.045 1.00 97.06 190 SER A N 1
ATOM 1525 C CA . SER A 1 190 ? -9.591 -4.491 25.846 1.00 97.06 190 SER A CA 1
ATOM 1526 C C . SER A 1 190 ? -8.867 -4.066 27.131 1.00 97.06 190 SER A C 1
ATOM 1528 O O . SER A 1 190 ? -9.047 -4.696 28.176 1.00 97.06 190 SER A O 1
ATOM 1530 N N . GLY A 1 191 ? -8.105 -2.967 27.098 1.00 95.88 191 GLY A N 1
ATOM 1531 C CA . GLY A 1 191 ? -7.493 -2.344 28.272 1.00 95.88 191 GLY A CA 1
ATOM 1532 C C . GLY A 1 191 ? -8.527 -1.878 29.299 1.00 95.88 191 GLY A C 1
ATOM 1533 O O . GLY A 1 191 ? -8.415 -2.229 30.478 1.00 95.88 191 GLY A O 1
ATOM 1534 N N . VAL A 1 192 ? -9.575 -1.181 28.844 1.00 94.81 192 VAL A N 1
ATOM 1535 C CA . VAL A 1 192 ? -10.702 -0.750 29.691 1.00 94.81 192 VAL A CA 1
ATOM 1536 C C . VAL A 1 192 ? -11.420 -1.955 30.304 1.00 94.81 192 VAL A C 1
ATOM 1538 O O . VAL A 1 192 ? -11.653 -1.983 31.512 1.00 94.81 192 VAL A O 1
ATOM 1541 N N . VAL A 1 193 ? -11.711 -2.992 29.510 1.00 95.81 193 VAL A N 1
ATOM 1542 C CA . VAL A 1 193 ? -12.358 -4.229 29.995 1.00 95.81 193 VAL A CA 1
ATOM 1543 C C . VAL A 1 193 ? -11.509 -4.922 31.066 1.00 95.81 193 VAL A C 1
ATOM 1545 O O . VAL A 1 193 ? -12.038 -5.399 32.070 1.00 95.81 193 VAL A O 1
ATOM 1548 N N . ARG A 1 194 ? -10.181 -4.929 30.901 1.00 95.56 194 ARG A N 1
ATOM 1549 C CA . ARG A 1 194 ? -9.221 -5.467 31.882 1.00 95.56 194 ARG A CA 1
ATOM 1550 C C . ARG A 1 194 ? -9.010 -4.557 33.100 1.00 95.56 194 ARG A C 1
ATOM 1552 O O . ARG A 1 194 ? -8.214 -4.912 33.966 1.00 95.56 194 ARG A O 1
ATOM 1559 N N . LYS A 1 195 ? -9.699 -3.410 33.186 1.00 91.19 195 LYS A N 1
ATOM 1560 C CA . LYS A 1 195 ? -9.528 -2.382 34.229 1.00 91.19 195 LYS A CA 1
ATOM 1561 C C . LYS A 1 195 ? -8.081 -1.891 34.352 1.00 91.19 195 LYS A C 1
ATOM 1563 O O . LYS A 1 195 ? -7.624 -1.562 35.446 1.00 91.19 195 LYS A O 1
ATOM 1568 N N . LYS A 1 196 ? -7.348 -1.863 33.236 1.00 84.81 196 LYS A N 1
ATOM 1569 C CA . LYS A 1 196 ? -6.041 -1.205 33.187 1.00 84.81 196 LYS A CA 1
ATOM 1570 C C . LYS A 1 196 ? -6.247 0.306 33.206 1.00 84.81 196 LYS A C 1
ATOM 1572 O O . LYS A 1 196 ? -7.270 0.799 32.728 1.00 84.81 196 LYS A O 1
ATOM 1577 N N . ALA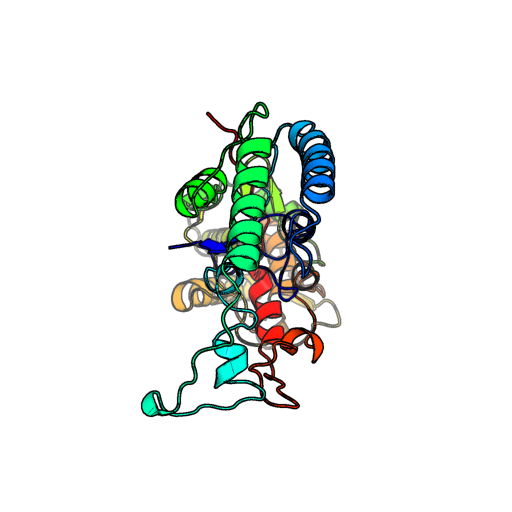 A 1 197 ? -5.279 1.035 33.759 1.00 72.94 197 ALA A N 1
ATOM 1578 C CA . ALA A 1 197 ? -5.259 2.483 33.619 1.00 72.94 197 ALA A CA 1
ATOM 1579 C C . ALA A 1 197 ? -5.293 2.843 32.126 1.00 72.94 197 ALA A C 1
ATOM 1581 O O . ALA A 1 197 ? -4.767 2.105 31.290 1.00 72.94 197 ALA A O 1
ATOM 1582 N N . SER A 1 198 ? -5.951 3.955 31.797 1.00 74.81 198 SER A N 1
ATOM 1583 C CA . SER A 1 198 ? -6.000 4.454 30.425 1.00 74.81 198 SER A CA 1
ATOM 1584 C C . SER A 1 198 ? -4.614 4.972 30.048 1.00 74.81 198 SER A C 1
ATOM 1586 O O . SER A 1 198 ? -4.273 6.128 30.293 1.00 74.81 198 SER A O 1
ATOM 1588 N N . GLU A 1 199 ? -3.781 4.064 29.552 1.00 78.50 199 GLU A N 1
ATOM 1589 C CA . GLU A 1 199 ? -2.402 4.330 29.178 1.00 78.50 199 GLU A CA 1
ATOM 1590 C C . GLU A 1 199 ? -2.306 4.598 27.673 1.00 78.50 199 GLU A C 1
ATOM 1592 O O . GLU A 1 199 ? -3.058 4.015 26.883 1.00 78.50 199 GLU A O 1
ATOM 1597 N N . PRO A 1 200 ? -1.381 5.474 27.253 1.00 88.25 200 PRO A N 1
ATOM 1598 C CA . PRO A 1 200 ? -1.071 5.646 25.845 1.00 88.25 200 PRO A CA 1
ATOM 1599 C C . PRO A 1 200 ? -0.690 4.314 25.179 1.00 88.25 200 PRO A C 1
ATOM 1601 O O . PRO A 1 200 ? 0.009 3.488 25.766 1.00 88.25 200 PRO A O 1
ATOM 1604 N N . ILE A 1 201 ? -1.129 4.108 23.938 1.00 95.69 201 ILE A N 1
ATOM 1605 C CA . ILE A 1 201 ? -0.976 2.830 23.233 1.00 95.69 201 ILE A CA 1
ATOM 1606 C C . ILE A 1 201 ? 0.161 2.921 22.224 1.00 95.69 201 ILE A C 1
ATOM 1608 O O . ILE A 1 201 ? 0.125 3.747 21.316 1.00 95.69 201 ILE A O 1
ATOM 1612 N N . LEU A 1 202 ? 1.148 2.036 22.348 1.00 95.69 202 LEU A N 1
ATOM 1613 C CA . LEU A 1 202 ? 2.198 1.865 21.348 1.00 95.69 202 LEU A CA 1
ATOM 1614 C C . LEU A 1 202 ? 1.677 1.047 20.152 1.00 95.69 202 LEU A C 1
ATOM 1616 O O . LEU A 1 202 ? 1.138 -0.059 20.319 1.00 95.69 202 LEU A O 1
ATOM 1620 N N . LEU A 1 203 ? 1.851 1.586 18.942 1.00 96.31 203 LEU A N 1
ATOM 1621 C CA . LEU A 1 203 ? 1.628 0.852 17.698 1.00 96.31 203 LEU A CA 1
ATOM 1622 C C . LEU A 1 203 ? 2.906 0.109 17.289 1.00 96.31 203 LEU A C 1
ATOM 1624 O O . LEU A 1 203 ? 3.876 0.723 16.845 1.00 96.31 203 LEU A O 1
ATOM 1628 N N . GLU A 1 204 ? 2.880 -1.214 17.426 1.00 88.94 204 GLU A N 1
ATOM 1629 C CA . GLU A 1 204 ? 3.985 -2.112 17.083 1.00 88.94 204 GLU A CA 1
ATOM 1630 C C . GLU A 1 204 ? 3.557 -3.010 15.923 1.00 88.94 204 GLU A C 1
ATOM 1632 O O . GLU A 1 204 ? 2.857 -4.004 16.115 1.00 88.94 204 GLU A O 1
ATOM 1637 N N . GLY A 1 205 ? 3.957 -2.644 14.708 1.00 89.75 205 GLY A N 1
ATOM 1638 C CA . GLY A 1 205 ? 3.610 -3.370 13.493 1.00 89.75 205 GLY A CA 1
ATOM 1639 C C . GLY A 1 205 ? 2.245 -3.002 12.918 1.00 89.75 205 GLY A C 1
ATOM 1640 O O . GLY A 1 205 ? 1.496 -2.181 13.453 1.00 89.75 205 GLY A O 1
ATOM 1641 N N . SER A 1 206 ? 1.941 -3.624 11.786 1.00 94.25 206 SER A N 1
ATOM 1642 C CA . SER A 1 206 ? 0.658 -3.522 11.096 1.00 94.25 206 SER A CA 1
ATOM 1643 C C . SER A 1 206 ? 0.173 -4.954 10.891 1.00 94.25 206 SER A C 1
ATOM 1645 O O . SER A 1 206 ? 0.782 -5.668 10.088 1.00 94.25 206 SER A O 1
ATOM 1647 N N . PRO A 1 207 ? -0.858 -5.418 11.618 1.00 96.75 207 PRO A N 1
ATOM 1648 C CA . PRO A 1 207 ? -1.387 -6.754 11.395 1.00 96.75 207 PRO A CA 1
ATOM 1649 C C . PRO A 1 207 ? -1.831 -6.930 9.948 1.00 96.75 207 PRO A C 1
ATOM 1651 O O . PRO A 1 207 ? -2.384 -5.997 9.352 1.00 96.75 207 PRO A O 1
ATOM 1654 N N . TYR A 1 208 ? -1.583 -8.113 9.394 1.00 98.06 208 TYR A N 1
ATOM 1655 C CA . TYR A 1 208 ? -2.067 -8.476 8.066 1.00 98.06 208 TYR A CA 1
ATOM 1656 C C . TYR A 1 208 ? -3.596 -8.500 8.043 1.00 98.06 208 TYR A C 1
ATOM 1658 O O . TYR A 1 208 ? -4.246 -8.610 9.083 1.00 98.06 208 TYR A O 1
ATOM 1666 N N . GLY A 1 209 ? -4.177 -8.383 6.854 1.00 97.88 209 GLY A N 1
ATOM 1667 C CA . GLY A 1 209 ? -5.603 -8.627 6.677 1.00 97.88 209 GLY A CA 1
ATOM 1668 C C . GLY A 1 209 ? -5.967 -10.102 6.885 1.00 97.88 209 GLY A C 1
ATOM 1669 O O . GLY A 1 209 ? -5.068 -10.936 7.044 1.00 97.88 209 GLY A O 1
ATOM 1670 N N . PRO A 1 210 ? -7.265 -10.430 6.833 1.00 97.19 210 PRO A N 1
ATOM 1671 C CA . PRO A 1 210 ? -7.742 -11.808 6.871 1.00 97.19 210 PRO A CA 1
ATOM 1672 C C . PRO A 1 210 ? -7.089 -12.705 5.809 1.00 97.19 210 PRO A C 1
ATOM 1674 O O . PRO A 1 210 ? -6.758 -12.252 4.712 1.00 97.19 210 PRO A O 1
ATOM 1677 N N . GLU A 1 211 ? -6.945 -13.994 6.110 1.00 94.19 211 GLU A N 1
ATOM 1678 C CA . GLU A 1 211 ? -6.499 -15.016 5.146 1.00 94.19 211 GLU A CA 1
ATOM 1679 C C . GLU A 1 211 ? -7.646 -15.508 4.250 1.00 94.19 211 GLU A C 1
ATOM 1681 O O . GLU A 1 211 ? -7.412 -16.037 3.166 1.00 94.19 211 GLU A O 1
ATOM 1686 N N . SER A 1 212 ? -8.893 -15.322 4.690 1.00 92.56 212 SER A N 1
ATOM 1687 C CA . SER A 1 212 ? -10.095 -15.658 3.930 1.00 92.56 212 SER A CA 1
ATOM 1688 C C . SER A 1 212 ? -11.204 -14.639 4.176 1.00 92.56 212 SER A C 1
ATOM 1690 O O . SER A 1 212 ? -11.248 -13.976 5.214 1.00 92.56 212 SER A O 1
ATOM 1692 N N . GLY A 1 213 ? -12.099 -14.495 3.197 1.00 85.19 213 GLY A N 1
ATOM 1693 C CA . GLY A 1 213 ? -13.264 -13.628 3.329 1.00 85.19 213 GLY A CA 1
ATOM 1694 C C . GLY A 1 213 ? -14.245 -14.175 4.363 1.00 85.19 213 GLY A C 1
ATOM 1695 O O . GLY A 1 213 ? -14.637 -15.341 4.302 1.00 85.19 213 GLY A O 1
ATOM 1696 N N . GLY A 1 214 ? -14.654 -13.321 5.300 1.00 78.94 214 GLY A N 1
ATOM 1697 C CA . GLY A 1 214 ? -15.793 -13.587 6.172 1.00 78.94 214 GLY A CA 1
ATOM 1698 C C . GLY A 1 214 ? -17.124 -13.448 5.429 1.00 78.94 214 GLY A C 1
ATOM 1699 O O . GLY A 1 214 ? -17.195 -12.902 4.328 1.00 78.94 214 GLY A O 1
ATOM 1700 N N . GLY A 1 215 ? -18.204 -13.931 6.044 1.00 82.81 215 GLY A N 1
ATOM 1701 C CA . GLY A 1 215 ? -19.554 -13.662 5.551 1.00 82.81 215 GLY A CA 1
ATOM 1702 C C . GLY A 1 215 ? -19.925 -12.182 5.688 1.00 82.81 215 GLY A C 1
ATOM 1703 O O . GLY A 1 215 ? -19.485 -11.504 6.616 1.00 82.81 215 GLY A O 1
ATOM 1704 N N . GLU A 1 216 ? -20.769 -11.689 4.786 1.00 88.44 216 GLU A N 1
ATOM 1705 C CA . GLU A 1 216 ? -21.308 -10.330 4.863 1.00 88.44 216 GLU A CA 1
ATOM 1706 C C . GLU A 1 216 ? -22.415 -10.225 5.917 1.00 88.44 216 GLU A C 1
ATOM 1708 O O . GLU A 1 216 ? -23.285 -11.095 6.030 1.00 88.44 216 GLU A O 1
ATOM 1713 N N . LEU A 1 217 ? -22.427 -9.108 6.645 1.00 93.81 217 LEU A N 1
ATOM 1714 C CA . LEU A 1 217 ? -23.541 -8.740 7.508 1.00 93.81 217 LEU A CA 1
ATOM 1715 C C . LEU A 1 217 ? -24.543 -7.904 6.703 1.00 93.81 217 LEU A C 1
ATOM 1717 O O . LEU A 1 217 ? -24.205 -6.820 6.239 1.00 93.81 217 LEU A O 1
ATOM 1721 N N . LYS A 1 218 ? -25.771 -8.403 6.532 1.00 93.44 218 LYS A N 1
ATOM 1722 C CA . LYS A 1 218 ? -26.801 -7.739 5.708 1.00 93.44 218 LYS A CA 1
ATOM 1723 C C . LYS A 1 218 ? -27.605 -6.679 6.454 1.00 93.44 218 LYS A C 1
ATOM 1725 O O . LYS A 1 218 ? -28.038 -5.705 5.851 1.00 93.44 218 LYS A O 1
ATOM 1730 N N . GLU A 1 219 ? -27.811 -6.882 7.748 1.00 94.81 219 GLU A N 1
ATOM 1731 C CA . GLU A 1 219 ? -28.609 -6.014 8.611 1.00 94.81 219 GLU A CA 1
ATOM 1732 C C . GLU A 1 219 ? -27.848 -5.752 9.904 1.00 94.81 219 GLU A C 1
ATOM 1734 O O . GLU A 1 219 ? -27.023 -6.565 10.325 1.00 94.81 219 GLU A O 1
ATOM 1739 N N . GLU A 1 220 ? -28.110 -4.608 10.531 1.00 96.81 220 GLU A N 1
ATOM 1740 C CA . GLU A 1 220 ? -27.506 -4.313 11.823 1.00 96.81 220 GLU A CA 1
ATOM 1741 C C . GLU A 1 220 ? -27.963 -5.309 12.891 1.00 96.81 220 GLU A C 1
ATOM 1743 O O . GLU A 1 220 ? -29.110 -5.756 12.915 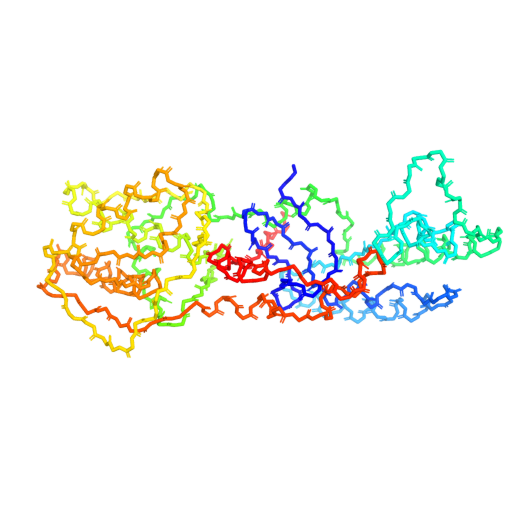1.00 96.81 220 GLU A O 1
ATOM 1748 N N . ILE A 1 221 ? -27.056 -5.632 13.808 1.00 97.31 221 ILE A N 1
ATOM 1749 C CA . ILE A 1 221 ? -27.381 -6.418 14.998 1.00 97.31 221 ILE A CA 1
ATOM 1750 C C . ILE A 1 221 ? -27.077 -5.605 16.249 1.00 97.31 221 ILE A C 1
ATOM 1752 O O . ILE A 1 221 ? -26.187 -4.754 16.262 1.00 97.31 221 ILE A O 1
ATOM 1756 N N . GLN A 1 222 ? -27.795 -5.900 17.327 1.00 97.75 222 GLN A N 1
ATOM 1757 C CA . GLN A 1 222 ? -27.502 -5.361 18.647 1.00 97.75 222 GLN A CA 1
ATOM 1758 C C . GLN A 1 222 ? -27.040 -6.476 19.570 1.00 97.75 222 GLN A C 1
ATOM 1760 O O . GLN A 1 222 ? -27.639 -7.551 19.624 1.00 97.75 222 GLN A O 1
ATOM 1765 N N . VAL A 1 223 ? -25.976 -6.209 20.319 1.00 97.88 223 VAL A N 1
ATOM 1766 C CA . VAL A 1 223 ? -25.416 -7.149 21.291 1.00 97.88 223 VAL A CA 1
ATOM 1767 C C . VAL A 1 223 ? -25.242 -6.464 22.644 1.00 97.88 223 VAL A C 1
ATOM 1769 O O . VAL A 1 223 ? -24.942 -5.270 22.693 1.00 97.88 223 VAL A O 1
ATOM 1772 N N . PRO A 1 224 ? -25.409 -7.179 23.768 1.00 98.00 224 PRO A N 1
ATOM 1773 C CA . PRO A 1 224 ? -25.145 -6.600 25.078 1.00 98.00 224 PRO A CA 1
ATOM 1774 C C . PRO A 1 224 ? -23.647 -6.321 25.249 1.00 98.00 224 PRO A C 1
ATOM 1776 O O . PRO A 1 224 ? -22.798 -7.078 24.765 1.00 98.00 224 PRO A O 1
ATOM 1779 N N . TRP A 1 225 ? -23.301 -5.292 26.023 1.00 97.62 225 TRP A N 1
ATOM 1780 C CA . TRP A 1 225 ? -21.902 -4.966 26.330 1.00 97.62 225 TRP A CA 1
ATOM 1781 C C . TRP A 1 225 ? -21.108 -6.137 26.911 1.00 97.62 225 TRP A C 1
ATOM 1783 O O . TRP A 1 225 ? -19.934 -6.324 26.592 1.00 97.62 225 TRP A O 1
ATOM 1793 N N . SER A 1 226 ? -21.743 -6.976 27.731 1.00 96.94 226 SER A N 1
ATOM 1794 C CA . SER A 1 226 ? -21.089 -8.153 28.312 1.00 96.94 226 SER A CA 1
ATOM 1795 C C . SER A 1 226 ? -20.578 -9.127 27.243 1.00 96.94 226 SER A C 1
ATOM 1797 O O . SER A 1 226 ? -19.550 -9.769 27.438 1.00 96.94 226 SER A O 1
ATOM 1799 N N . GLN A 1 227 ? -21.265 -9.222 26.105 1.00 97.94 227 GLN A N 1
ATOM 1800 C CA . GLN A 1 227 ? -20.844 -10.025 24.963 1.00 97.94 227 GLN A CA 1
ATOM 1801 C C . GLN A 1 227 ? -19.743 -9.323 24.175 1.00 97.94 227 GLN A C 1
ATOM 1803 O O . GLN A 1 227 ? -18.697 -9.926 23.954 1.00 97.94 227 GLN A O 1
ATOM 1808 N N . PHE A 1 228 ? -19.934 -8.046 23.835 1.00 98.44 228 PHE A N 1
ATOM 1809 C CA . PHE A 1 228 ? -18.945 -7.275 23.078 1.00 98.44 228 PHE A CA 1
ATOM 1810 C C . PHE A 1 228 ? -17.590 -7.194 23.799 1.00 98.44 228 PHE A C 1
ATOM 1812 O O . PHE A 1 228 ? -16.540 -7.377 23.192 1.00 98.44 228 PHE A O 1
ATOM 1819 N N . SER A 1 229 ? -17.608 -6.980 25.116 1.00 97.94 229 SER A N 1
ATOM 1820 C CA . SER A 1 229 ? -16.397 -6.896 25.941 1.00 97.94 229 SER A CA 1
ATOM 1821 C C . SER A 1 229 ? -15.601 -8.202 25.977 1.00 97.94 229 SER A C 1
ATOM 1823 O O . SER A 1 229 ? -14.377 -8.144 25.905 1.00 97.94 229 SER A O 1
ATOM 1825 N N . ARG A 1 230 ? -16.258 -9.371 26.036 1.00 97.88 230 ARG A N 1
ATOM 1826 C CA . ARG A 1 230 ? -15.577 -10.675 25.912 1.00 97.88 230 ARG A CA 1
ATOM 1827 C C . ARG A 1 230 ? -14.960 -10.839 24.527 1.00 97.88 230 ARG A C 1
ATOM 1829 O O . ARG A 1 230 ? -13.774 -11.131 24.434 1.00 97.88 230 ARG A O 1
ATOM 1836 N N . THR A 1 231 ? -15.722 -10.533 23.479 1.00 98.44 231 THR A N 1
ATOM 1837 C CA . THR A 1 231 ? -15.232 -10.582 22.097 1.00 98.44 231 THR A CA 1
ATOM 1838 C C . THR A 1 231 ? -14.020 -9.671 21.882 1.00 98.44 231 THR A C 1
ATOM 1840 O O . THR A 1 231 ? -13.069 -10.082 21.229 1.00 98.44 231 THR A O 1
ATOM 1843 N N . ALA A 1 232 ? -13.976 -8.479 22.485 1.00 98.38 232 ALA A N 1
ATOM 1844 C CA . ALA A 1 232 ? -12.808 -7.598 22.395 1.00 98.38 232 ALA A CA 1
ATOM 1845 C C . ALA A 1 232 ? -11.534 -8.206 23.013 1.00 98.38 232 ALA A C 1
ATOM 1847 O O . ALA A 1 232 ? -10.426 -7.967 22.520 1.00 98.38 232 ALA A O 1
ATOM 1848 N N . LEU A 1 233 ? -11.674 -9.016 24.070 1.00 98.38 233 LEU A N 1
ATOM 1849 C CA . LEU A 1 233 ? -10.560 -9.771 24.649 1.00 98.38 233 LEU A CA 1
ATOM 1850 C C . LEU A 1 233 ? -10.122 -10.923 23.737 1.00 98.38 233 LEU A C 1
ATOM 1852 O O . LEU A 1 233 ? -8.919 -11.096 23.543 1.00 98.38 233 LEU A O 1
ATOM 1856 N N . ASP A 1 234 ? -11.072 -11.657 23.154 1.00 98.19 234 ASP A N 1
ATOM 1857 C CA . ASP A 1 234 ? -10.792 -12.759 22.223 1.00 98.19 234 ASP A CA 1
ATOM 1858 C C . ASP A 1 234 ? -10.077 -12.246 20.968 1.00 98.19 234 ASP A C 1
ATOM 1860 O O . ASP A 1 234 ? -9.044 -12.780 20.565 1.00 98.19 234 ASP A O 1
ATOM 1864 N N . VAL A 1 235 ? -10.559 -11.134 20.408 1.00 98.31 235 VAL A N 1
ATOM 1865 C CA . VAL A 1 235 ? -9.920 -10.437 19.287 1.00 98.31 235 VAL A CA 1
ATOM 1866 C C . VAL A 1 235 ? -8.523 -9.940 19.671 1.00 98.31 235 VAL A C 1
ATOM 1868 O O . VAL A 1 235 ? -7.602 -10.061 18.869 1.00 98.31 235 VAL A O 1
ATOM 1871 N N . SER A 1 236 ? -8.320 -9.436 20.897 1.00 97.56 236 SER A N 1
ATOM 1872 C CA . SER A 1 236 ? -6.976 -9.062 21.376 1.00 97.56 236 SER A CA 1
ATOM 1873 C C . SER A 1 236 ? -6.036 -10.268 21.363 1.00 97.56 236 SER A C 1
ATOM 1875 O O . SER A 1 236 ? -4.925 -10.168 20.852 1.00 97.56 236 SER A O 1
ATOM 1877 N N . SER A 1 237 ? -6.495 -11.419 21.862 1.00 97.38 237 SER A N 1
ATOM 1878 C CA . SER A 1 237 ? -5.716 -12.661 21.860 1.00 97.38 237 SER A CA 1
ATOM 1879 C C . SER A 1 237 ? -5.427 -13.164 20.441 1.00 97.38 237 SER A C 1
ATOM 1881 O O . SER A 1 237 ? -4.330 -13.655 20.172 1.00 97.38 237 SER A O 1
ATOM 1883 N N . ALA A 1 238 ? -6.388 -13.050 19.522 1.00 96.62 238 ALA A N 1
ATOM 1884 C CA . ALA A 1 238 ? -6.215 -13.438 18.124 1.00 96.62 238 ALA A CA 1
ATOM 1885 C C . ALA A 1 238 ? -5.172 -12.554 17.422 1.00 96.62 238 ALA A C 1
ATOM 1887 O O . ALA A 1 238 ? -4.253 -13.079 16.796 1.00 96.62 238 ALA A O 1
ATOM 1888 N N . LEU A 1 239 ? -5.254 -11.230 17.593 1.00 96.62 239 LEU A N 1
ATOM 1889 C CA . LEU A 1 239 ? -4.268 -10.285 17.058 1.00 96.62 239 LEU A CA 1
ATOM 1890 C C . LEU A 1 239 ? -2.861 -10.571 17.599 1.00 96.62 239 LEU A C 1
ATOM 1892 O O . LEU A 1 239 ? -1.907 -10.603 16.828 1.00 96.62 239 LEU A O 1
ATOM 1896 N N . GLU A 1 240 ? -2.735 -10.798 18.910 1.00 94.94 240 GLU A N 1
ATOM 1897 C CA . GLU A 1 240 ? -1.453 -11.073 19.575 1.00 94.94 240 GLU A CA 1
ATOM 1898 C C . GLU A 1 240 ? -0.828 -12.405 19.126 1.00 94.94 240 GLU A C 1
ATOM 1900 O O . GLU A 1 240 ? 0.391 -12.497 18.999 1.00 94.94 240 GLU A O 1
ATOM 1905 N N . SER A 1 241 ? -1.645 -13.431 18.872 1.00 96.00 241 SER A N 1
ATOM 1906 C CA . SER A 1 241 ? -1.160 -14.769 18.499 1.00 96.00 241 SER A CA 1
ATOM 1907 C C . SER A 1 241 ? -0.881 -14.939 17.007 1.00 96.00 241 SER A C 1
ATOM 1909 O O . SER A 1 241 ? 0.029 -15.681 16.645 1.00 96.00 241 SER A O 1
ATOM 1911 N N . THR A 1 242 ? -1.649 -14.270 16.145 1.00 96.12 242 THR A N 1
ATOM 1912 C CA . THR A 1 242 ? -1.567 -14.459 14.687 1.00 96.12 242 THR A CA 1
ATOM 1913 C C . THR A 1 242 ? -0.864 -13.309 13.974 1.00 96.12 242 THR A C 1
ATOM 1915 O O . THR A 1 242 ? -0.273 -13.515 12.917 1.00 96.12 242 THR A O 1
ATOM 1918 N N . GLY A 1 243 ? -0.920 -12.089 14.521 1.00 96.19 243 GLY A N 1
ATOM 1919 C CA . GLY A 1 243 ? -0.520 -10.884 13.795 1.00 96.19 243 GLY A CA 1
ATOM 1920 C C . GLY A 1 243 ? -1.431 -10.569 12.602 1.00 96.19 243 GLY A C 1
ATOM 1921 O O . GLY A 1 243 ? -0.982 -9.920 11.655 1.00 96.19 243 GLY A O 1
ATOM 1922 N N . GLN A 1 244 ? -2.685 -11.034 12.618 1.00 97.06 244 GLN A N 1
ATOM 1923 C CA . GLN A 1 244 ? -3.649 -10.874 11.528 1.00 97.06 244 GLN A CA 1
ATOM 1924 C C . GLN A 1 244 ? -5.016 -10.412 12.044 1.00 97.06 244 GLN A C 1
ATOM 1926 O O . GLN A 1 244 ? -5.433 -10.751 13.154 1.00 97.06 244 GLN A O 1
ATOM 1931 N N . ILE A 1 245 ? -5.732 -9.651 11.219 1.00 98.19 245 ILE A N 1
ATOM 1932 C CA . ILE A 1 245 ? -7.151 -9.364 11.424 1.00 98.19 245 ILE A CA 1
ATOM 1933 C C . ILE A 1 245 ? -7.932 -10.686 11.303 1.00 98.19 245 ILE A C 1
ATOM 1935 O O . ILE A 1 245 ? -7.740 -11.399 10.317 1.00 98.19 245 ILE A O 1
ATOM 1939 N N . PRO A 1 246 ? -8.810 -11.032 12.264 1.00 97.50 246 PRO A N 1
ATOM 1940 C CA . PRO A 1 246 ? -9.578 -12.273 12.197 1.00 97.50 246 PRO A CA 1
ATOM 1941 C C . PRO A 1 246 ? -10.445 -12.364 10.933 1.00 97.50 246 PRO A C 1
ATOM 1943 O O . PRO A 1 246 ? -11.104 -11.391 10.571 1.00 97.50 246 PRO A O 1
ATOM 1946 N N . ASN A 1 247 ? -10.532 -13.555 10.328 1.00 96.56 247 ASN A N 1
ATOM 1947 C CA . ASN A 1 247 ? -11.448 -13.832 9.204 1.00 96.56 247 ASN A CA 1
ATOM 1948 C C . ASN A 1 247 ? -12.914 -13.563 9.562 1.00 96.56 247 ASN A C 1
ATOM 1950 O O . ASN A 1 247 ? -13.724 -13.163 8.731 1.00 96.56 247 ASN A O 1
ATOM 1954 N N . VAL A 1 248 ? -13.253 -13.809 10.824 1.00 96.88 248 VAL A N 1
ATOM 1955 C CA . VAL A 1 248 ? -14.578 -13.613 11.396 1.00 96.88 248 VAL A CA 1
ATOM 1956 C C . VAL A 1 248 ? -14.414 -13.194 12.848 1.00 96.88 248 VAL A C 1
ATOM 1958 O O . VAL A 1 248 ? -13.538 -13.694 13.558 1.00 96.88 248 VAL A O 1
ATOM 1961 N N . VAL A 1 249 ? -15.274 -12.292 13.303 1.00 97.75 249 VAL A N 1
ATOM 1962 C CA . VAL A 1 249 ? -15.391 -11.942 14.715 1.00 97.75 249 VAL A CA 1
ATOM 1963 C C . VAL A 1 249 ? -16.672 -12.570 15.255 1.00 97.75 249 VAL A C 1
ATOM 1965 O O . VAL A 1 249 ? -17.754 -12.365 14.712 1.00 97.75 249 VAL A O 1
ATOM 1968 N N . TRP A 1 250 ? -16.557 -13.357 16.323 1.00 96.81 250 TRP A N 1
ATOM 1969 C CA . TRP A 1 250 ? -17.703 -14.020 16.940 1.00 96.81 250 TRP A CA 1
ATOM 1970 C C . TRP A 1 250 ? -18.250 -13.190 18.096 1.00 96.81 250 TRP A C 1
ATOM 1972 O O . TRP A 1 250 ? -17.607 -13.011 19.132 1.00 96.81 250 TRP A O 1
ATOM 1982 N N . LEU A 1 251 ? -19.476 -12.707 17.930 1.00 95.19 251 LEU A N 1
ATOM 1983 C CA . LEU A 1 251 ? -20.275 -12.108 18.988 1.00 95.19 251 LEU A CA 1
ATOM 1984 C C . LEU A 1 251 ? -21.253 -13.184 19.471 1.00 95.19 251 LEU A C 1
ATOM 1986 O O . LEU A 1 251 ? -22.375 -13.287 18.977 1.00 95.19 251 LEU A O 1
ATOM 1990 N N . GLY A 1 252 ? -20.833 -14.001 20.440 1.00 90.00 252 GLY A N 1
ATOM 1991 C CA . GLY A 1 252 ? -21.614 -15.171 20.854 1.00 90.00 252 GLY A CA 1
ATOM 1992 C C . GLY A 1 252 ? -21.724 -16.179 19.706 1.00 90.00 252 GLY A C 1
ATOM 1993 O O . GLY A 1 252 ? -20.707 -16.631 19.194 1.00 90.00 252 GLY A O 1
ATOM 1994 N N . SER A 1 253 ? -22.945 -16.517 19.288 1.00 89.44 253 SER A N 1
ATOM 1995 C CA . SER A 1 253 ? -23.193 -17.370 18.115 1.00 89.44 253 SER A CA 1
ATOM 1996 C C . SER A 1 253 ? -23.278 -16.602 16.790 1.00 89.44 253 SER A C 1
ATOM 1998 O O . SER A 1 253 ? -23.430 -17.229 15.743 1.00 89.44 253 SER A O 1
ATOM 2000 N N . ALA A 1 254 ? -23.206 -15.266 16.810 1.00 92.88 254 ALA A N 1
ATOM 2001 C CA . ALA A 1 254 ? -23.264 -14.447 15.605 1.00 92.88 254 ALA A CA 1
ATOM 2002 C C . ALA A 1 254 ? -21.859 -14.244 15.020 1.00 92.88 254 ALA A C 1
ATOM 2004 O O . ALA A 1 254 ? -20.983 -13.673 15.674 1.00 92.88 254 ALA A O 1
ATOM 2005 N N . ALA A 1 255 ? -21.663 -14.691 13.780 1.00 95.25 255 ALA A N 1
ATOM 2006 C CA . ALA A 1 255 ? -20.496 -14.360 12.972 1.00 95.25 255 ALA A CA 1
ATOM 2007 C C . ALA A 1 255 ? -20.669 -12.959 12.379 1.00 95.25 255 ALA A C 1
ATOM 2009 O O . ALA A 1 255 ? -21.667 -12.704 11.705 1.00 95.25 255 ALA A O 1
ATOM 2010 N N . VAL A 1 256 ? -19.701 -12.069 12.600 1.00 97.00 256 VAL A N 1
ATOM 2011 C CA . VAL A 1 256 ? -19.665 -10.753 11.952 1.00 97.00 256 VAL A CA 1
ATOM 2012 C C . VAL A 1 256 ? -18.342 -10.538 11.215 1.00 97.00 256 VAL A C 1
ATOM 2014 O O . VAL A 1 256 ? -17.300 -11.021 11.675 1.00 97.00 256 VAL A O 1
ATOM 2017 N N . PRO A 1 257 ? -18.357 -9.820 10.079 1.00 97.56 257 PRO A N 1
ATOM 2018 C CA . PRO A 1 257 ? -17.135 -9.468 9.373 1.00 97.56 257 PRO A CA 1
ATOM 2019 C C . PRO A 1 257 ? -16.292 -8.479 10.204 1.00 97.56 257 PRO A C 1
ATOM 2021 O O . PRO A 1 257 ? -16.846 -7.680 10.975 1.00 97.56 257 PRO A O 1
ATOM 2024 N N . PRO A 1 258 ? -14.952 -8.512 10.077 1.00 98.31 258 PRO A N 1
ATOM 2025 C CA . PRO A 1 258 ? -14.059 -7.640 10.841 1.00 98.31 258 PRO A CA 1
ATOM 2026 C C . PRO A 1 258 ? -14.303 -6.145 10.584 1.00 98.31 258 PRO A C 1
ATOM 2028 O O . PRO A 1 258 ? -14.097 -5.329 11.483 1.00 98.31 258 PRO A O 1
ATOM 2031 N N . GLU A 1 259 ? -14.796 -5.774 9.403 1.00 98.50 259 GLU A N 1
ATOM 2032 C CA . GLU A 1 259 ? -15.193 -4.411 9.049 1.00 98.50 259 GLU A CA 1
ATOM 2033 C C . GLU A 1 259 ? -16.330 -3.923 9.953 1.00 98.50 259 GLU A C 1
ATOM 2035 O O . GLU A 1 259 ? -16.233 -2.860 10.566 1.00 98.50 259 GLU A O 1
ATOM 2040 N N . SER A 1 260 ? -17.391 -4.724 10.089 1.00 98.62 260 SER A N 1
ATOM 2041 C CA . SER A 1 260 ? -18.541 -4.409 10.944 1.00 98.62 260 SER A CA 1
ATOM 2042 C C . SER A 1 260 ? -18.136 -4.311 12.411 1.00 98.62 260 SER A C 1
ATOM 2044 O O . SER A 1 260 ? -18.567 -3.400 13.124 1.00 98.62 260 SER A O 1
ATOM 2046 N N . TYR A 1 261 ? -17.263 -5.218 12.863 1.00 98.62 261 TYR A N 1
ATOM 2047 C CA . TYR A 1 261 ? -16.706 -5.147 14.209 1.00 98.62 261 TYR A CA 1
ATOM 2048 C C . TYR A 1 261 ? -15.898 -3.862 14.426 1.00 98.62 261 TYR A C 1
ATOM 2050 O O . TYR A 1 261 ? -16.073 -3.223 15.461 1.00 98.62 261 TYR A O 1
ATOM 2058 N N . LEU A 1 262 ? -15.068 -3.438 13.465 1.00 98.81 262 LEU A N 1
ATOM 2059 C CA . LEU A 1 262 ? -14.283 -2.206 13.574 1.00 98.81 262 LEU A CA 1
ATOM 2060 C C . LEU A 1 262 ? -15.166 -0.966 13.753 1.00 98.81 262 LEU A C 1
ATOM 2062 O O . LEU A 1 262 ? -14.865 -0.115 14.590 1.00 98.81 262 LEU A O 1
ATOM 2066 N N . VAL A 1 263 ? -16.265 -0.871 13.002 1.00 98.81 263 VAL A N 1
ATOM 2067 C CA . VAL A 1 263 ? -17.210 0.249 13.122 1.00 98.81 263 VAL A CA 1
ATOM 2068 C C . VAL A 1 263 ? -17.847 0.266 14.512 1.00 98.81 263 VAL A C 1
ATOM 2070 O O . VAL A 1 263 ? -17.818 1.287 15.200 1.00 98.81 263 VAL A O 1
ATOM 2073 N N . ALA A 1 264 ? -18.346 -0.881 14.979 1.00 98.75 264 ALA A N 1
ATOM 2074 C CA . ALA A 1 264 ? -18.902 -1.012 16.325 1.00 98.75 264 ALA A CA 1
ATOM 2075 C C . ALA A 1 264 ? -17.872 -0.671 17.417 1.00 98.75 264 ALA A C 1
ATOM 2077 O O . ALA A 1 264 ? -18.163 0.057 18.368 1.00 98.75 264 ALA A O 1
ATOM 2078 N N . LEU A 1 265 ? -16.640 -1.154 17.248 1.00 98.69 265 LEU A N 1
ATOM 2079 C CA . LEU A 1 265 ? -15.514 -0.915 18.142 1.00 98.69 265 LEU A CA 1
ATOM 2080 C C . LEU A 1 265 ? -15.161 0.572 18.226 1.00 98.69 265 LEU A C 1
ATOM 2082 O O . LEU A 1 265 ? -14.891 1.070 19.318 1.00 98.69 265 LEU A O 1
ATOM 2086 N N . ALA A 1 266 ? -15.203 1.295 17.108 1.00 98.75 266 ALA A N 1
ATOM 2087 C CA . ALA A 1 266 ? -14.975 2.733 17.084 1.00 98.75 266 ALA A CA 1
ATOM 2088 C C . ALA A 1 266 ? -16.061 3.506 17.845 1.00 98.75 266 ALA A C 1
ATOM 2090 O O . ALA A 1 266 ? -15.733 4.369 18.662 1.00 98.75 266 ALA A O 1
ATOM 2091 N N . HIS A 1 267 ? -17.337 3.151 17.671 1.00 98.38 267 HIS A N 1
ATOM 2092 C CA . HIS A 1 267 ? -18.431 3.743 18.451 1.00 98.38 267 HIS A CA 1
ATOM 2093 C C . HIS A 1 267 ? -18.294 3.470 19.955 1.00 98.38 267 HIS A C 1
ATOM 2095 O O . HIS A 1 267 ? -18.482 4.376 20.776 1.00 98.38 267 HIS A O 1
ATOM 2101 N N . VAL A 1 268 ? -17.928 2.241 20.326 1.00 98.31 268 VAL A N 1
ATOM 2102 C CA . VAL A 1 268 ? -17.642 1.856 21.714 1.00 98.31 268 VAL A CA 1
ATOM 2103 C C . VAL A 1 268 ? -16.479 2.670 22.275 1.00 98.31 268 VAL A C 1
ATOM 2105 O O . VAL A 1 268 ? -16.617 3.265 23.343 1.00 98.31 268 VAL A O 1
ATOM 2108 N N . ALA A 1 269 ? -15.355 2.739 21.558 1.00 97.94 269 ALA A N 1
ATOM 2109 C CA . ALA A 1 269 ? -14.176 3.485 21.984 1.00 97.94 269 ALA A CA 1
ATOM 2110 C C . ALA A 1 269 ? -14.504 4.971 22.190 1.00 97.94 269 ALA A C 1
ATOM 2112 O O . ALA A 1 269 ? -14.183 5.532 23.237 1.00 97.94 269 ALA A O 1
ATOM 2113 N N . GLY A 1 270 ? -15.222 5.587 21.247 1.00 97.06 270 GLY A N 1
ATOM 2114 C CA . GLY A 1 270 ? -15.689 6.966 21.371 1.00 97.06 270 GLY A CA 1
ATOM 2115 C C . GLY A 1 270 ? -16.611 7.174 22.577 1.00 97.06 270 GLY A C 1
ATOM 2116 O O . GLY A 1 270 ? -16.455 8.150 23.308 1.00 97.06 270 GLY A O 1
ATOM 2117 N N . THR A 1 271 ? -17.533 6.242 22.835 1.00 96.69 271 THR A N 1
ATOM 2118 C CA . THR A 1 271 ? -18.437 6.301 23.998 1.00 96.69 271 THR A CA 1
ATOM 2119 C C . THR A 1 271 ? -17.667 6.227 25.313 1.00 96.69 271 THR A C 1
ATOM 2121 O O . THR A 1 271 ? -17.874 7.073 26.182 1.00 96.69 271 THR A O 1
ATOM 2124 N N . LEU A 1 272 ? -16.742 5.272 25.435 1.00 95.81 272 LEU A N 1
ATOM 2125 C CA . LEU A 1 272 ? -15.892 5.106 26.615 1.00 95.81 272 LEU A CA 1
ATOM 2126 C C . LEU A 1 272 ? -15.026 6.345 26.871 1.00 95.81 272 LEU A C 1
ATOM 2128 O O . LEU A 1 272 ? -14.906 6.779 28.012 1.00 95.81 272 LEU A O 1
ATOM 2132 N N . LEU A 1 273 ? -14.464 6.949 25.821 1.00 94.44 273 LEU A N 1
ATOM 2133 C CA . LEU A 1 273 ? -13.646 8.161 25.934 1.00 94.44 273 LEU A CA 1
ATOM 2134 C C . LEU A 1 273 ? -14.459 9.399 26.333 1.00 94.44 273 LEU A C 1
ATOM 2136 O O . LEU A 1 273 ? -13.942 10.258 27.041 1.00 94.44 273 LEU A O 1
ATOM 2140 N N . MET A 1 274 ? -15.715 9.507 25.887 1.00 92.75 274 MET A N 1
ATOM 2141 C CA . MET A 1 274 ? -16.572 10.656 26.198 1.00 92.75 274 MET A CA 1
ATOM 2142 C C . MET A 1 274 ? -17.279 10.540 27.550 1.00 92.75 274 MET A C 1
ATOM 2144 O O . MET A 1 274 ? -17.406 11.538 28.253 1.00 92.75 274 MET A O 1
ATOM 2148 N N . LYS A 1 275 ? -17.789 9.351 27.891 1.00 90.94 275 LYS A N 1
ATOM 2149 C CA . LYS A 1 275 ? -18.640 9.134 29.073 1.00 90.94 275 LYS A CA 1
ATOM 2150 C C . LYS A 1 275 ? -17.905 8.486 30.243 1.00 90.94 275 LYS A C 1
ATOM 2152 O O . LYS A 1 275 ? -18.394 8.561 31.361 1.00 90.94 275 LYS A O 1
ATOM 2157 N N . GLY A 1 276 ? -16.773 7.823 30.001 1.00 88.81 276 GLY A N 1
ATOM 2158 C CA . GLY A 1 276 ? -16.074 7.022 31.013 1.00 88.81 276 GLY A CA 1
ATOM 2159 C C . GLY A 1 276 ? -16.788 5.718 31.389 1.00 88.81 276 GLY A C 1
ATOM 2160 O O . GLY A 1 276 ? -16.273 4.956 32.203 1.00 88.81 276 GLY A O 1
ATOM 2161 N N . GLU A 1 277 ? -17.944 5.437 30.785 1.00 90.88 277 GLU A N 1
ATOM 2162 C CA . GLU A 1 277 ? -18.790 4.287 31.091 1.00 90.88 277 GLU A CA 1
ATOM 2163 C C . GLU A 1 277 ? -19.112 3.498 29.816 1.00 90.88 277 GLU A C 1
ATOM 2165 O O . GLU A 1 277 ? -19.283 4.094 28.743 1.00 90.88 277 GLU A O 1
ATOM 2170 N N . PRO A 1 278 ? -19.178 2.156 29.901 1.00 93.12 278 PRO A N 1
ATOM 2171 C CA . PRO A 1 278 ? -19.554 1.331 28.765 1.00 93.12 278 PRO A CA 1
ATOM 2172 C C . PRO A 1 278 ? -21.028 1.540 28.387 1.00 93.12 278 PRO A C 1
ATOM 2174 O O . PRO A 1 278 ? -21.854 1.805 29.261 1.00 93.12 278 PRO A O 1
ATOM 2177 N N . PRO A 1 279 ? -21.389 1.391 27.101 1.00 94.62 279 PRO A N 1
ATOM 2178 C CA . PRO A 1 279 ? -22.792 1.385 26.702 1.00 94.62 279 PRO A CA 1
ATOM 2179 C C . PRO A 1 279 ? -23.507 0.136 27.247 1.00 94.62 279 PRO A C 1
ATOM 2181 O O . PRO A 1 279 ? -22.864 -0.866 27.542 1.00 94.62 279 PRO A O 1
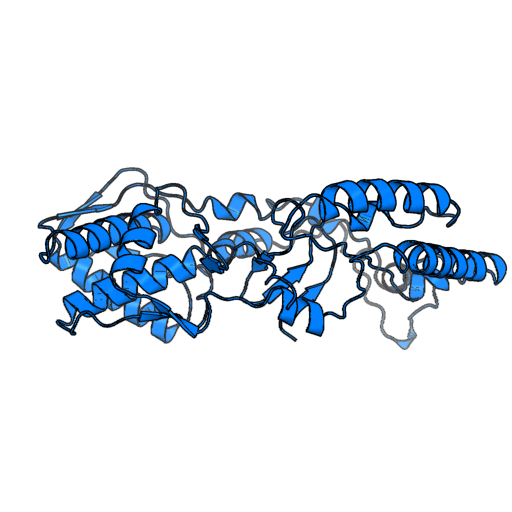ATOM 2184 N N . GLU A 1 280 ? -24.837 0.155 27.354 1.00 94.06 280 GLU A N 1
ATOM 2185 C CA . GLU A 1 280 ? -25.607 -1.047 27.729 1.00 94.06 280 GLU A CA 1
ATOM 2186 C C . GLU A 1 280 ? -25.639 -2.075 26.583 1.00 94.06 280 GLU A C 1
ATOM 2188 O O . GLU A 1 280 ? -25.418 -3.276 26.786 1.00 94.06 280 GLU A O 1
ATOM 2193 N N . SER A 1 281 ? -25.855 -1.585 25.360 1.00 96.94 281 SER A N 1
ATOM 2194 C CA . SER A 1 281 ? -25.859 -2.353 24.117 1.00 96.94 281 SER A CA 1
ATOM 2195 C C . SER A 1 281 ? -24.936 -1.725 23.071 1.00 96.94 281 SER A C 1
ATOM 2197 O O . SER A 1 281 ? -24.657 -0.526 23.087 1.00 96.94 281 SER A O 1
ATOM 2199 N N . VAL A 1 282 ? -24.440 -2.556 22.158 1.00 98.25 282 VAL A N 1
ATOM 2200 C CA . VAL A 1 282 ? -23.583 -2.152 21.043 1.00 98.25 282 VAL A CA 1
ATOM 2201 C C . VAL A 1 282 ? -24.280 -2.514 19.740 1.00 98.25 282 VAL A C 1
ATOM 2203 O O . VAL A 1 282 ? -24.616 -3.679 19.521 1.00 98.25 282 VAL A O 1
ATOM 2206 N N . THR A 1 283 ? -24.474 -1.518 18.879 1.00 98.31 283 THR A N 1
ATOM 2207 C CA . THR A 1 283 ? -24.942 -1.718 17.505 1.00 98.31 283 THR A CA 1
ATOM 2208 C C . THR A 1 283 ? -23.762 -2.069 16.609 1.00 98.31 283 THR A C 1
ATOM 2210 O O . THR A 1 283 ? -22.733 -1.391 16.627 1.00 98.31 283 THR A O 1
ATOM 2213 N N . VAL A 1 284 ? -23.925 -3.119 15.811 1.00 98.44 284 VAL A N 1
ATOM 2214 C CA . VAL A 1 284 ? -22.947 -3.593 14.832 1.00 98.44 284 VAL A CA 1
ATOM 2215 C C . VAL A 1 284 ? -23.579 -3.469 13.446 1.00 98.44 284 VAL A C 1
ATOM 2217 O O . VAL A 1 284 ? -24.449 -4.278 13.116 1.00 98.44 284 VAL A O 1
ATOM 2220 N N . PRO A 1 285 ? -23.203 -2.451 12.653 1.00 98.12 285 PRO A N 1
ATOM 2221 C CA . PRO A 1 285 ? -23.799 -2.220 11.344 1.00 98.12 285 PRO A CA 1
ATOM 2222 C C . PRO A 1 285 ? -23.093 -3.023 10.238 1.00 98.12 285 PRO A C 1
ATOM 2224 O O . PRO A 1 285 ? -21.925 -3.400 10.393 1.00 98.12 285 PRO A O 1
ATOM 2227 N N . PRO A 1 286 ? -23.747 -3.242 9.084 1.00 98.19 286 PRO A N 1
ATOM 2228 C CA . PRO A 1 286 ? -23.075 -3.639 7.849 1.00 98.19 286 PRO A CA 1
ATOM 2229 C C . PRO A 1 286 ? -21.934 -2.679 7.494 1.00 98.19 286 PRO A C 1
ATOM 2231 O O . PRO A 1 286 ? -22.093 -1.461 7.586 1.00 98.19 286 PRO A O 1
ATOM 2234 N N . ALA A 1 287 ? -20.790 -3.221 7.082 1.00 98.12 287 ALA A N 1
ATOM 2235 C CA . ALA A 1 287 ? -19.629 -2.447 6.654 1.00 98.12 287 ALA A CA 1
ATOM 2236 C C . ALA A 1 287 ? -18.803 -3.230 5.626 1.00 98.12 287 ALA A C 1
ATOM 2238 O O . ALA A 1 287 ? -18.920 -4.451 5.521 1.00 98.12 287 ALA A O 1
ATOM 2239 N N . SER A 1 288 ? -17.959 -2.525 4.875 1.00 97.44 288 SER A N 1
ATOM 2240 C CA . SER A 1 288 ? -17.110 -3.100 3.828 1.00 97.44 288 SER A CA 1
ATOM 2241 C C . SER A 1 288 ? -15.743 -2.424 3.767 1.00 97.44 288 SER A C 1
ATOM 2243 O O . SER A 1 288 ? -15.617 -1.239 4.076 1.00 97.44 288 SER A O 1
ATOM 2245 N N . LEU A 1 289 ? -14.728 -3.150 3.295 1.00 98.06 289 LEU A N 1
ATOM 2246 C CA . LEU A 1 289 ? -13.369 -2.639 3.145 1.00 98.06 289 LEU A CA 1
ATOM 2247 C C . LEU A 1 289 ? -13.234 -1.816 1.858 1.00 98.06 289 LEU A C 1
ATOM 2249 O O . LEU A 1 289 ? -12.876 -2.328 0.796 1.00 98.06 289 LEU A O 1
ATOM 2253 N N . ALA A 1 290 ? -13.469 -0.511 1.954 1.00 98.38 290 ALA A N 1
ATOM 2254 C CA . ALA A 1 290 ? -13.314 0.414 0.836 1.00 98.38 290 ALA A CA 1
ATOM 2255 C C . ALA A 1 290 ? -11.860 0.514 0.341 1.00 98.38 290 ALA A C 1
ATOM 2257 O O . ALA A 1 290 ? -11.632 0.801 -0.834 1.00 98.38 290 ALA A O 1
ATOM 2258 N N . ALA A 1 291 ? -10.862 0.228 1.187 1.00 98.06 291 ALA A N 1
ATOM 2259 C CA . ALA A 1 291 ? -9.459 0.161 0.762 1.00 98.06 291 ALA A CA 1
ATOM 2260 C C . ALA A 1 291 ? -9.205 -0.903 -0.328 1.00 98.06 291 ALA A C 1
ATOM 2262 O O . ALA A 1 291 ? -8.288 -0.744 -1.132 1.00 98.06 291 ALA A O 1
ATOM 2263 N N . ALA A 1 292 ? -10.039 -1.947 -0.430 1.00 97.69 292 ALA A N 1
ATOM 2264 C CA . ALA A 1 292 ? -9.905 -2.979 -1.460 1.00 97.69 292 ALA A CA 1
ATOM 2265 C C . ALA A 1 292 ? -10.139 -2.456 -2.890 1.00 97.69 292 ALA A C 1
ATOM 2267 O O . ALA A 1 292 ? -9.810 -3.146 -3.852 1.00 97.69 292 ALA A O 1
ATOM 2268 N N . GLN A 1 293 ? -10.684 -1.247 -3.073 1.00 97.69 293 GLN A N 1
ATOM 2269 C CA . GLN A 1 293 ? -10.824 -0.625 -4.400 1.00 97.69 293 GLN A CA 1
ATOM 2270 C C . GLN A 1 293 ? -9.471 -0.328 -5.073 1.00 97.69 293 GLN A C 1
ATOM 2272 O O . GLN A 1 293 ? -9.397 -0.199 -6.290 1.00 97.69 293 GLN A O 1
ATOM 2277 N N . TYR A 1 294 ? -8.408 -0.219 -4.273 1.00 98.25 294 TYR A N 1
ATOM 2278 C CA . TYR A 1 294 ? -7.037 0.059 -4.708 1.00 98.25 294 TYR A CA 1
ATOM 2279 C C . TYR A 1 294 ? -6.264 -1.193 -5.137 1.00 98.25 294 TYR A C 1
ATOM 2281 O O . TYR A 1 294 ? -5.112 -1.111 -5.563 1.00 98.25 294 TYR A O 1
ATOM 2289 N N . VAL A 1 295 ? -6.898 -2.357 -5.023 1.00 98.06 295 VAL A N 1
ATOM 2290 C CA . VAL A 1 295 ? -6.389 -3.638 -5.500 1.00 98.06 295 VAL A CA 1
ATOM 2291 C C . VAL A 1 295 ? -7.269 -4.073 -6.663 1.00 98.06 295 VAL A C 1
ATOM 2293 O O . VAL A 1 295 ? -8.500 -4.060 -6.556 1.00 98.06 295 VAL A O 1
ATOM 2296 N N . ALA A 1 296 ? -6.654 -4.449 -7.782 1.00 96.31 296 ALA A N 1
ATOM 2297 C CA . ALA A 1 296 ? -7.388 -4.862 -8.967 1.00 96.31 296 ALA A CA 1
ATOM 2298 C C . ALA A 1 296 ? -8.295 -6.070 -8.675 1.00 96.31 296 ALA A C 1
ATOM 2300 O O . ALA A 1 296 ? -7.988 -6.924 -7.843 1.00 96.31 296 ALA A O 1
ATOM 2301 N N . GLN A 1 297 ? -9.437 -6.131 -9.360 1.00 94.00 297 GLN A N 1
ATOM 2302 C CA . GLN A 1 297 ? -10.193 -7.377 -9.465 1.00 94.00 297 GLN A CA 1
ATOM 2303 C C . GLN A 1 297 ? -9.423 -8.346 -10.354 1.00 94.00 297 GLN A C 1
ATOM 2305 O O . GLN A 1 297 ? -8.788 -7.904 -11.319 1.00 94.00 297 GLN A O 1
ATOM 2310 N N . ASP A 1 298 ? -9.501 -9.637 -10.036 1.00 92.06 298 ASP A N 1
ATOM 2311 C CA . ASP A 1 298 ? -8.843 -10.643 -10.853 1.00 92.06 298 ASP A CA 1
ATOM 2312 C C . ASP A 1 298 ? -9.402 -10.634 -12.273 1.00 92.06 298 ASP A C 1
ATOM 2314 O O . ASP A 1 298 ? -10.616 -10.554 -12.492 1.00 92.06 298 ASP A O 1
ATOM 2318 N N . LYS A 1 299 ? -8.495 -10.663 -13.240 1.00 91.19 299 LYS A N 1
ATOM 2319 C CA . LYS A 1 299 ? -8.822 -10.688 -14.660 1.00 91.19 299 LYS A CA 1
ATOM 2320 C C . LYS A 1 299 ? -7.613 -11.204 -15.434 1.00 91.19 299 LYS A C 1
ATOM 2322 O O . LYS A 1 299 ? -6.488 -10.854 -15.072 1.00 91.19 299 LYS A O 1
ATOM 2327 N N . PRO A 1 300 ? -7.821 -11.929 -16.548 1.00 88.88 300 PRO A N 1
ATOM 2328 C CA . PRO A 1 300 ? -6.725 -12.484 -17.341 1.00 88.88 300 PRO A CA 1
ATOM 2329 C C . PRO A 1 300 ? -5.649 -11.459 -17.716 1.00 88.88 300 PRO A C 1
ATOM 2331 O O . PRO A 1 300 ? -4.472 -11.788 -17.714 1.00 88.88 300 PRO A O 1
ATOM 2334 N N . GLN A 1 301 ? -6.032 -10.194 -17.941 1.00 90.19 301 GLN A N 1
ATOM 2335 C CA . GLN A 1 301 ? -5.102 -9.144 -18.368 1.00 90.19 301 GLN A CA 1
ATOM 2336 C C . GLN A 1 301 ? -4.065 -8.736 -17.312 1.00 90.19 301 GLN A C 1
ATOM 2338 O O . GLN A 1 301 ? -3.088 -8.063 -17.630 1.00 90.19 301 GLN A O 1
ATOM 2343 N N . LEU A 1 302 ? -4.270 -9.093 -16.039 1.00 91.94 302 LEU A N 1
ATOM 2344 C CA . LEU A 1 302 ? -3.232 -8.923 -15.014 1.00 91.94 302 LEU A CA 1
ATOM 2345 C C . LEU A 1 302 ? -2.055 -9.880 -15.243 1.00 91.94 302 LEU A C 1
ATOM 2347 O O . LEU A 1 302 ? -0.936 -9.604 -14.816 1.00 91.94 302 LEU A O 1
ATOM 2351 N N . TRP A 1 303 ? -2.299 -10.960 -15.982 1.00 92.62 303 TRP A N 1
ATOM 2352 C CA . TRP A 1 303 ? -1.391 -12.074 -16.195 1.00 92.62 303 TRP A CA 1
ATOM 2353 C C . TRP A 1 303 ? -0.973 -12.207 -17.669 1.00 92.62 303 TRP A C 1
ATOM 2355 O O . TRP A 1 303 ? -0.721 -13.304 -18.159 1.00 92.62 303 TRP A O 1
ATOM 2365 N N . ASP A 1 304 ? -0.871 -11.081 -18.382 1.00 90.25 304 ASP A N 1
ATOM 2366 C CA . ASP A 1 304 ? -0.539 -11.035 -19.817 1.00 90.25 304 ASP A CA 1
ATOM 2367 C C . ASP A 1 304 ? 0.972 -11.150 -20.116 1.00 90.25 304 ASP A C 1
ATOM 2369 O O . ASP A 1 304 ? 1.386 -11.124 -21.279 1.00 90.25 304 ASP A O 1
ATOM 2373 N N . TRP A 1 305 ? 1.828 -11.265 -19.092 1.00 92.38 305 TRP A N 1
ATOM 2374 C CA . TRP A 1 305 ? 3.264 -11.439 -19.317 1.00 92.38 305 TRP A CA 1
ATOM 2375 C C . TRP A 1 305 ? 3.533 -12.766 -20.038 1.00 92.38 305 TRP A C 1
ATOM 2377 O O . TRP A 1 305 ? 3.054 -13.824 -19.633 1.00 92.38 305 TRP A O 1
ATOM 2387 N N . ILE A 1 306 ? 4.331 -12.720 -21.108 1.00 94.00 306 ILE A N 1
ATOM 2388 C CA . ILE A 1 306 ? 4.467 -13.829 -22.066 1.00 94.00 306 ILE A CA 1
ATOM 2389 C C . ILE A 1 306 ? 4.985 -15.129 -21.446 1.00 94.00 306 ILE A C 1
ATOM 2391 O O . ILE A 1 306 ? 4.793 -16.186 -22.037 1.00 94.00 306 ILE A O 1
ATOM 2395 N N . ILE A 1 307 ? 5.639 -15.080 -20.284 1.00 94.88 307 ILE A N 1
ATOM 2396 C CA . ILE A 1 307 ? 6.152 -16.282 -19.614 1.00 94.88 307 ILE A CA 1
ATOM 2397 C C . ILE A 1 307 ? 5.034 -17.126 -19.002 1.00 94.88 307 ILE A C 1
ATOM 2399 O O . ILE A 1 307 ? 5.233 -18.311 -18.738 1.00 94.88 307 ILE A O 1
ATOM 2403 N N . PHE A 1 308 ? 3.862 -16.541 -18.760 1.00 94.62 308 PHE A N 1
ATOM 2404 C CA . PHE A 1 308 ? 2.755 -17.286 -18.193 1.00 94.62 308 PHE A CA 1
ATOM 2405 C C . PHE A 1 308 ? 2.215 -18.308 -19.207 1.00 94.62 308 PHE A C 1
ATOM 2407 O O . PHE A 1 308 ? 2.169 -18.030 -20.411 1.00 94.62 308 PHE A O 1
ATOM 2414 N N . PRO A 1 309 ? 1.814 -19.512 -18.754 1.00 94.00 309 PRO A N 1
ATOM 2415 C CA . PRO A 1 309 ? 1.104 -20.470 -19.593 1.00 94.00 309 PRO A CA 1
ATOM 2416 C C . PRO A 1 309 ? -0.122 -19.849 -20.267 1.00 94.00 309 PRO A C 1
ATOM 2418 O O . PRO A 1 309 ? -0.765 -18.948 -19.732 1.00 94.00 309 PRO A O 1
ATOM 2421 N N . GLN A 1 310 ? -0.502 -20.366 -21.435 1.00 91.62 310 GLN A N 1
ATOM 2422 C CA . GLN A 1 310 ? -1.770 -19.960 -22.039 1.00 91.62 310 GLN A CA 1
ATOM 2423 C C . GLN A 1 310 ? -2.940 -20.330 -21.123 1.00 91.62 310 GLN A C 1
ATOM 2425 O O . GLN A 1 310 ? -3.039 -21.472 -20.681 1.00 91.62 310 GLN A O 1
ATOM 2430 N N . GLY A 1 311 ? -3.826 -19.365 -20.868 1.00 89.94 311 GLY A N 1
ATOM 2431 C CA . GLY A 1 311 ? -4.939 -19.547 -19.937 1.00 89.94 311 GLY A CA 1
ATOM 2432 C C . GLY A 1 311 ? -4.508 -19.595 -18.471 1.00 89.94 311 GLY A C 1
ATOM 2433 O O . GLY A 1 311 ? -5.250 -20.134 -17.657 1.00 89.94 311 GLY A O 1
ATOM 2434 N N . PHE A 1 312 ? -3.317 -19.083 -18.138 1.00 92.56 312 PHE A N 1
ATOM 2435 C CA . PHE A 1 312 ? -2.901 -18.930 -16.752 1.00 92.56 312 PHE A CA 1
ATOM 2436 C C . PHE A 1 312 ? -3.901 -18.055 -15.993 1.00 92.56 312 PHE A C 1
ATOM 2438 O O . PHE A 1 312 ? -4.196 -16.928 -16.385 1.00 92.56 312 PHE A O 1
ATOM 2445 N N . ASP A 1 313 ? -4.412 -18.625 -14.913 1.00 89.56 313 ASP A N 1
ATOM 2446 C CA . ASP A 1 313 ? -5.403 -18.042 -14.025 1.00 89.56 313 ASP A CA 1
ATOM 2447 C C . ASP A 1 313 ? -5.009 -18.486 -12.611 1.00 89.56 313 ASP A C 1
ATOM 2449 O O . ASP A 1 313 ? -5.158 -19.671 -12.295 1.00 89.56 313 ASP A O 1
ATOM 2453 N N . PRO A 1 314 ? -4.355 -17.626 -11.809 1.00 89.38 314 PRO A N 1
ATOM 2454 C CA . PRO A 1 314 ? -3.953 -17.955 -10.449 1.00 89.38 314 PRO A CA 1
ATOM 2455 C C . PRO A 1 314 ? -5.125 -17.689 -9.489 1.00 89.38 314 PRO A C 1
ATOM 2457 O O . PRO A 1 314 ? -5.266 -16.565 -8.996 1.00 89.38 314 PRO A O 1
ATOM 2460 N N . PRO A 1 315 ? -5.950 -18.706 -9.163 1.00 85.62 315 PRO A N 1
ATOM 2461 C CA . PRO A 1 315 ? -7.166 -18.478 -8.401 1.00 85.62 315 PRO A CA 1
ATOM 2462 C C . PRO A 1 315 ? -6.838 -17.893 -7.029 1.00 85.62 315 PRO A C 1
ATOM 2464 O O . PRO A 1 315 ? -5.864 -18.285 -6.381 1.00 85.62 315 PRO A O 1
ATOM 2467 N N . HIS A 1 316 ? -7.690 -16.980 -6.570 1.00 90.56 316 HIS A N 1
ATOM 2468 C CA . HIS A 1 316 ? -7.639 -16.359 -5.244 1.00 90.56 316 HIS A CA 1
ATOM 2469 C C . HIS A 1 316 ? -6.436 -15.453 -4.959 1.00 90.56 316 HIS A C 1
ATOM 2471 O O . HIS A 1 316 ? -6.386 -14.858 -3.882 1.00 90.56 316 HIS A O 1
ATOM 2477 N N . LEU A 1 317 ? -5.478 -15.289 -5.878 1.00 94.00 317 LEU A N 1
ATOM 2478 C CA . LEU A 1 317 ? -4.310 -14.444 -5.616 1.00 94.00 317 LEU A CA 1
ATOM 2479 C C . LEU A 1 317 ? -4.720 -12.976 -5.449 1.00 94.00 317 LEU A C 1
ATOM 2481 O O . LEU A 1 317 ? -4.319 -12.319 -4.484 1.00 94.00 317 LEU A O 1
ATOM 2485 N N . MET A 1 318 ? -5.582 -12.480 -6.340 1.00 95.94 318 MET A N 1
ATOM 2486 C CA . MET A 1 318 ? -6.125 -11.129 -6.205 1.00 95.94 318 MET A CA 1
ATOM 2487 C C . MET A 1 318 ? -7.162 -11.026 -5.087 1.00 95.94 318 MET A C 1
ATOM 2489 O O . MET A 1 318 ? -7.225 -9.985 -4.440 1.00 95.94 318 MET A O 1
ATOM 2493 N N . ASP A 1 319 ? -7.914 -12.086 -4.782 1.00 95.00 319 ASP A N 1
ATOM 2494 C CA . ASP A 1 319 ? -8.823 -12.096 -3.625 1.00 95.00 319 ASP A CA 1
ATOM 2495 C C . ASP A 1 319 ? -8.047 -11.917 -2.317 1.00 95.00 319 ASP A C 1
ATOM 2497 O O . ASP A 1 319 ? -8.379 -11.051 -1.505 1.00 95.00 319 ASP A O 1
ATOM 2501 N N . LEU A 1 320 ? -6.955 -12.667 -2.144 1.00 96.31 320 LEU A N 1
ATOM 2502 C CA . LEU A 1 320 ? -6.062 -12.520 -1.002 1.00 96.31 320 LEU A CA 1
ATOM 2503 C C . LEU A 1 320 ? -5.447 -11.120 -0.973 1.00 96.31 320 LEU A C 1
ATOM 2505 O O . LEU A 1 320 ? -5.437 -10.484 0.079 1.00 96.31 320 LEU A O 1
ATOM 2509 N N . ALA A 1 321 ? -4.990 -10.594 -2.113 1.00 97.12 321 ALA A N 1
ATOM 2510 C CA . ALA A 1 321 ? -4.463 -9.234 -2.166 1.00 97.12 321 ALA A CA 1
ATOM 2511 C C . ALA A 1 321 ? -5.510 -8.190 -1.719 1.00 97.12 321 ALA A C 1
ATOM 2513 O O . ALA A 1 321 ? -5.214 -7.248 -0.983 1.00 97.12 321 ALA A O 1
ATOM 2514 N N . ARG A 1 322 ? -6.777 -8.384 -2.093 1.00 97.81 322 ARG A N 1
ATOM 2515 C CA . ARG A 1 322 ? -7.882 -7.518 -1.664 1.00 97.81 322 ARG A CA 1
ATOM 2516 C C . ARG A 1 322 ? -8.132 -7.619 -0.161 1.00 97.81 322 ARG A C 1
ATOM 2518 O O . ARG A 1 322 ? -8.324 -6.582 0.471 1.00 97.81 322 ARG A O 1
ATOM 2525 N N . LEU A 1 323 ? -8.055 -8.814 0.430 1.00 97.56 323 LEU A N 1
ATOM 2526 C CA . LEU A 1 323 ? -8.118 -8.989 1.889 1.00 97.56 323 LEU A CA 1
ATOM 2527 C C . LEU A 1 323 ? -6.939 -8.306 2.593 1.00 97.56 323 LEU A C 1
ATOM 2529 O O . LEU A 1 323 ? -7.099 -7.699 3.648 1.00 97.56 323 LEU A O 1
ATOM 2533 N N . GLN A 1 324 ? -5.753 -8.312 1.989 1.00 98.19 324 GLN A N 1
ATOM 2534 C CA . GLN A 1 324 ? -4.579 -7.643 2.547 1.00 98.19 324 GLN A CA 1
ATOM 2535 C C . GLN A 1 324 ? -4.615 -6.110 2.414 1.00 98.19 324 GLN A C 1
ATOM 2537 O O . GLN A 1 324 ? -3.786 -5.427 3.026 1.00 98.19 324 GLN A O 1
ATOM 2542 N N . ALA A 1 325 ? -5.616 -5.530 1.735 1.00 98.50 325 ALA A N 1
ATOM 2543 C CA . ALA A 1 325 ? -5.834 -4.079 1.698 1.00 98.50 325 ALA A CA 1
ATOM 2544 C C . ALA A 1 325 ? -6.149 -3.475 3.083 1.00 98.50 325 ALA A C 1
ATOM 2546 O O . ALA A 1 325 ? -6.043 -2.264 3.264 1.00 98.50 325 ALA A O 1
ATOM 2547 N N . TRP A 1 326 ? -6.426 -4.306 4.093 1.00 98.69 326 TRP A N 1
ATOM 2548 C CA . TRP A 1 326 ? -6.417 -3.920 5.508 1.00 98.69 326 TRP A CA 1
ATOM 2549 C C . TRP A 1 326 ? -5.090 -3.275 5.953 1.00 98.69 326 TRP A C 1
ATOM 2551 O O . TRP A 1 326 ? -5.074 -2.466 6.879 1.00 98.69 326 TRP A O 1
ATOM 2561 N N . THR A 1 327 ? -3.980 -3.590 5.282 1.00 98.50 327 THR A N 1
ATOM 2562 C CA . THR A 1 327 ? -2.650 -3.006 5.532 1.00 98.50 327 THR A CA 1
ATOM 2563 C C . THR A 1 327 ? -2.340 -1.783 4.665 1.00 98.50 327 THR A C 1
ATOM 2565 O O . THR A 1 327 ? -1.317 -1.131 4.875 1.00 98.50 327 THR A O 1
ATOM 2568 N N . LEU A 1 328 ? -3.200 -1.470 3.689 1.00 98.62 328 LEU A N 1
ATOM 2569 C CA . LEU A 1 328 ? -2.958 -0.421 2.707 1.00 98.62 328 LEU A CA 1
ATOM 2570 C C . LEU A 1 328 ? -3.093 0.965 3.342 1.00 98.62 328 LEU A C 1
ATOM 2572 O O . LEU A 1 328 ? -4.101 1.269 3.982 1.00 98.62 328 LEU A O 1
ATOM 2576 N N . LYS A 1 329 ? -2.109 1.835 3.107 1.00 98.50 329 LYS A N 1
ATOM 2577 C CA . LYS A 1 329 ? -2.173 3.267 3.437 1.00 98.50 329 LYS A CA 1
ATOM 2578 C C . LYS A 1 329 ? -1.194 4.078 2.584 1.00 98.50 329 LYS A C 1
ATOM 2580 O O . LYS A 1 329 ? -0.197 3.525 2.123 1.00 98.50 329 LYS A O 1
ATOM 2585 N N . PRO A 1 330 ? -1.413 5.386 2.371 1.00 97.69 330 PRO A N 1
ATOM 2586 C CA . PRO A 1 330 ? -0.448 6.219 1.659 1.00 97.69 330 PRO A CA 1
ATOM 2587 C C . PRO A 1 330 ? 0.886 6.301 2.395 1.00 97.69 330 PRO A C 1
ATOM 2589 O O . PRO A 1 330 ? 0.934 6.393 3.623 1.00 97.69 330 PRO A O 1
ATOM 2592 N N . ALA A 1 331 ? 1.975 6.324 1.630 1.00 96.62 331 ALA A N 1
ATOM 2593 C CA . ALA A 1 331 ? 3.284 6.652 2.158 1.00 96.62 331 ALA A CA 1
ATOM 2594 C C . ALA A 1 331 ? 3.450 8.173 2.120 1.00 96.62 331 ALA A C 1
ATOM 2596 O O . ALA A 1 331 ? 3.359 8.804 1.066 1.00 96.62 331 ALA A O 1
ATOM 2597 N N . ILE A 1 332 ? 3.663 8.770 3.289 1.00 94.75 332 ILE A N 1
ATOM 2598 C CA . ILE A 1 332 ? 3.815 10.217 3.425 1.00 94.75 332 ILE A CA 1
ATOM 2599 C C . ILE A 1 332 ? 5.300 10.541 3.395 1.00 94.75 332 ILE A C 1
ATOM 2601 O O . ILE A 1 332 ? 6.070 10.019 4.200 1.00 94.75 332 ILE A O 1
ATOM 2605 N N . ILE A 1 333 ? 5.693 11.399 2.457 1.00 91.06 333 ILE A N 1
ATOM 2606 C CA . ILE A 1 333 ? 7.054 11.917 2.412 1.00 91.06 333 ILE A CA 1
ATOM 2607 C C . ILE A 1 333 ? 7.300 12.775 3.653 1.00 91.06 333 ILE A C 1
ATOM 2609 O O . ILE A 1 333 ? 6.535 13.688 3.974 1.00 91.06 333 ILE A O 1
ATOM 2613 N N . ARG A 1 334 ? 8.371 12.473 4.375 1.00 82.62 334 ARG A N 1
ATOM 2614 C CA . ARG A 1 334 ? 8.881 13.351 5.418 1.00 82.62 334 ARG A CA 1
ATOM 2615 C C . ARG A 1 334 ? 9.561 14.514 4.715 1.00 82.62 334 ARG A C 1
ATOM 2617 O O . ARG A 1 334 ? 10.382 14.290 3.826 1.00 82.62 334 ARG A O 1
ATOM 2624 N N . GLY A 1 335 ? 9.186 15.741 5.082 1.00 65.06 335 GLY A N 1
ATOM 2625 C CA . GLY A 1 335 ? 9.849 16.938 4.570 1.00 65.06 335 GLY A CA 1
ATOM 2626 C C . GLY A 1 335 ? 11.363 16.747 4.639 1.00 65.06 335 GLY A C 1
ATOM 2627 O O . GLY A 1 335 ? 11.871 16.225 5.635 1.00 65.06 335 GLY A O 1
ATOM 2628 N N . SER A 1 336 ? 12.065 17.081 3.553 1.00 45.06 336 SER A N 1
ATOM 2629 C CA . SER A 1 336 ? 13.528 17.059 3.577 1.00 45.06 336 SER A CA 1
ATOM 2630 C C . SER A 1 336 ? 14.002 17.945 4.737 1.00 45.06 336 SER A C 1
ATOM 2632 O O . SER A 1 336 ? 13.412 19.014 4.911 1.00 45.06 336 SER A O 1
ATOM 2634 N N . PRO A 1 337 ? 14.996 17.518 5.537 1.00 39.06 337 PRO A N 1
ATOM 2635 C CA . PRO A 1 337 ? 15.633 18.415 6.494 1.00 39.06 337 PRO A CA 1
ATOM 2636 C C . PRO A 1 337 ? 16.173 19.677 5.816 1.00 39.06 337 PRO A C 1
ATOM 2638 O O . PRO A 1 337 ? 16.528 19.602 4.610 1.00 39.06 337 PRO A O 1
#

Mean predicted aligned error: 4.28 Å

Solvent-accessible surface area (backbone atoms only — not comparable to full-atom values): 18683 Å² total; per-residue (Å²): 132,63,63,46,78,58,79,52,81,60,47,40,53,92,41,36,44,23,31,45,82,83,22,41,32,51,30,27,52,65,62,24,72,67,56,55,72,52,101,84,38,75,49,52,69,58,27,53,55,49,47,51,56,48,47,56,64,30,66,73,36,97,80,46,81,84,71,62,79,88,82,58,78,53,70,40,48,24,78,44,53,58,55,52,68,46,18,41,53,50,43,80,66,58,80,93,70,63,63,83,44,57,66,48,53,72,69,58,23,49,41,40,50,49,36,53,51,55,49,51,65,61,51,56,78,43,88,93,55,78,92,71,53,72,70,53,47,48,64,38,35,44,70,58,43,58,74,32,70,41,45,72,66,55,51,46,57,52,23,72,70,55,49,51,64,35,45,52,47,84,53,94,82,29,41,37,18,38,31,40,52,45,49,55,48,38,54,50,48,31,33,54,72,70,68,44,76,95,65,65,44,71,35,80,75,64,32,40,25,26,88,52,89,45,66,85,51,89,61,67,45,78,43,48,33,78,47,52,53,52,33,35,44,53,51,48,54,45,36,74,75,67,44,28,44,57,39,53,42,56,54,80,94,44,79,35,24,47,48,17,51,43,38,29,46,22,56,49,45,38,41,34,73,73,67,75,47,80,62,75,59,43,62,33,46,47,43,40,65,51,37,27,75,40,27,43,78,81,54,65,78,84,55,66,58,57,40,42,37,84,86,53,73,74,82,60,54,40,58,42,51,32,38,32,24,29,29,29,28,65,42,47,67,55,77,78,130

pLDDT: mean 94.92, std 6.06, range [39.06, 98.81]

Sequence (337 aa):
MKVYLDEAPHVGLNGKPFWYGGLLNIFNTTEGPQLRPNDDWSNLADAKAKFQQFYTRISSRPEGGIISLYFHPCEFVHREFWDATNFARGANPPPDQWKLPPTKSNEESERAFQYLEGLVAYMKPFPGVKFVTASEALQLYSDAAQNRVFSTQELGEISKQVDPQVTFQVRSGYALSPSEVFTLLNKFVSGVVRKKASEPILLEGSPYGPESGGGELKEEIQVPWSQFSRTALDVSSALESTGQIPNVVWLGSAAVPPESYLVALAHVAGTLLMKGEPPESVTVPPASLAAAQYVAQDKPQLWDWIIFPQGFDPPHLMDLARLQAWTLKPAIIRGSP